Protein AF-A0A5N6XU27-F1 (afdb_monomer)

Nearest PDB structures (foldseek):
  8e5h-assembly1_A  TM=4.823E-01  e=8.609E-03  Stutzerimonas chloritidismutans AW-1
  1ur4-assembly2_B  TM=4.002E-01  e=6.389E-02  Bacillus licheniformis
  7qfx-assembly1_C  TM=4.463E-01  e=2.570E-01  Aspergillus niger
  8fve-assembly1_A  TM=3.202E-01  e=2.816E+00  Escherichia coli
  5jee-assembly1_A  TM=2.039E-01  e=7.670E+00  Pyrococcus furiosus DSM 3638

Solvent-accessible surface area (backbone atoms only — not comparable to full-atom values): 16070 Å² total; per-residue (Å²): 142,89,76,81,77,74,68,89,70,65,51,85,70,76,82,71,45,76,38,96,38,44,66,53,39,52,52,52,49,36,67,75,41,69,89,24,47,64,43,43,55,54,36,49,54,44,78,95,61,57,96,64,51,63,50,76,86,26,57,54,65,54,50,39,54,49,46,60,52,37,50,55,51,52,50,57,39,40,76,71,62,62,40,67,88,82,48,17,50,18,48,72,41,69,38,42,64,35,53,34,62,74,74,42,61,76,92,49,34,78,74,43,36,65,58,46,38,52,46,49,52,56,32,50,51,51,49,55,73,75,44,60,72,87,36,45,28,40,30,43,38,41,34,46,64,50,44,27,50,35,22,75,69,66,75,39,81,54,72,82,38,52,65,91,60,78,61,59,70,63,53,49,36,57,49,50,40,56,60,55,66,72,49,59,84,89,42,48,33,32,43,37,49,37,55,55,78,58,95,92,36,44,80,56,72,76,87,43,39,49,69,60,35,52,51,49,31,53,40,43,73,66,41,99,60,82,49,42,31,40,34,44,74,48,62,89,87,61,49,56,55,76,38,41,51,38,53,67,70,57,57,59,66,95,74,37,44,81,44,70,42,49,82,50,89,96,32,71,66,57,25,52,45,26,50,54,34,45,64,74,43,100

Structure (mmCIF, N/CA/C/O backbone):
data_AF-A0A5N6XU27-F1
#
_entry.id   AF-A0A5N6XU27-F1
#
loop_
_atom_site.group_PDB
_atom_site.id
_atom_site.type_symbol
_atom_site.label_atom_id
_atom_site.label_alt_id
_atom_site.label_comp_id
_atom_site.label_asym_id
_atom_site.label_entity_id
_atom_site.label_seq_id
_atom_site.pdbx_PDB_ins_code
_atom_site.Cartn_x
_atom_site.Cartn_y
_atom_site.Cartn_z
_atom_site.occupancy
_atom_site.B_iso_or_equiv
_atom_site.auth_seq_id
_atom_site.auth_comp_id
_atom_site.auth_asym_id
_atom_site.auth_atom_id
_atom_site.pdbx_PDB_model_num
ATOM 1 N N . MET A 1 1 ? -15.561 -33.990 -1.272 1.00 37.75 1 MET A N 1
ATOM 2 C CA . MET A 1 1 ? -16.270 -32.753 -0.886 1.00 37.75 1 MET A CA 1
ATOM 3 C C . MET A 1 1 ? -15.254 -31.871 -0.206 1.00 37.75 1 MET A C 1
ATOM 5 O O . MET A 1 1 ? -14.806 -32.289 0.843 1.00 37.75 1 MET A O 1
ATOM 9 N N . LEU A 1 2 ? -14.840 -30.763 -0.814 1.00 41.19 2 LEU A N 1
ATOM 10 C CA . LEU A 1 2 ? -14.144 -29.648 -0.162 1.00 41.19 2 LEU A CA 1
ATOM 11 C C . LEU A 1 2 ? -14.021 -28.546 -1.222 1.00 41.19 2 LEU A C 1
ATOM 13 O O . LEU A 1 2 ? -13.165 -28.605 -2.091 1.00 41.19 2 LEU A O 1
ATOM 17 N N . SER A 1 3 ? -14.952 -27.603 -1.201 1.00 35.34 3 SER A N 1
ATOM 18 C CA . SER A 1 3 ? -14.698 -26.220 -1.595 1.00 35.34 3 SER A CA 1
ATOM 19 C C . SER A 1 3 ? -15.842 -25.422 -0.996 1.00 35.34 3 SER A C 1
ATOM 21 O O . SER A 1 3 ? -16.931 -25.299 -1.552 1.00 35.34 3 SER A O 1
ATOM 23 N N . SER A 1 4 ? -15.634 -24.997 0.245 1.00 43.75 4 SER A N 1
ATOM 24 C CA . SER A 1 4 ? -16.308 -23.802 0.718 1.00 43.75 4 SER A CA 1
ATOM 25 C C . SER A 1 4 ? -15.694 -22.677 -0.109 1.00 43.75 4 SER A C 1
ATOM 27 O O . SER A 1 4 ? -14.606 -22.221 0.231 1.00 43.75 4 SER A O 1
ATOM 29 N N . THR A 1 5 ? -16.350 -22.267 -1.195 1.00 50.09 5 THR A N 1
ATOM 30 C CA . THR A 1 5 ? -16.058 -20.992 -1.858 1.00 50.09 5 THR A CA 1
ATOM 31 C C . THR A 1 5 ? -16.353 -19.908 -0.827 1.00 50.09 5 THR A C 1
ATOM 33 O O . THR A 1 5 ? -17.511 -19.516 -0.634 1.00 50.09 5 THR A O 1
ATOM 36 N N . ALA A 1 6 ? -15.348 -19.546 -0.031 1.00 55.94 6 ALA A N 1
ATOM 37 C CA . ALA A 1 6 ? -15.501 -18.556 1.014 1.00 55.94 6 ALA A CA 1
ATOM 38 C C . ALA A 1 6 ? -15.841 -17.241 0.319 1.00 55.94 6 ALA A C 1
ATOM 40 O O . ALA A 1 6 ? -15.005 -16.665 -0.366 1.00 55.94 6 ALA A O 1
ATOM 41 N N . GLN A 1 7 ? -17.091 -16.789 0.445 1.00 63.56 7 GLN A N 1
ATOM 42 C CA . GLN A 1 7 ? -17.474 -15.525 -0.168 1.00 63.56 7 GLN A CA 1
ATOM 43 C C . GLN A 1 7 ? -16.558 -14.413 0.352 1.00 63.56 7 GLN A C 1
ATOM 45 O O . GLN A 1 7 ? -16.338 -14.365 1.568 1.00 63.56 7 GLN A O 1
ATOM 50 N N . PRO A 1 8 ? -16.087 -13.494 -0.516 1.00 68.44 8 PRO A N 1
ATOM 51 C CA . PRO A 1 8 ? -15.287 -12.354 -0.097 1.00 68.44 8 PRO A CA 1
ATOM 52 C C . PRO A 1 8 ? -15.918 -11.664 1.117 1.00 68.44 8 PRO A C 1
ATOM 54 O O . PRO A 1 8 ? -17.025 -11.111 1.063 1.00 68.44 8 PRO A O 1
ATOM 57 N N . SER A 1 9 ? -15.239 -11.767 2.257 1.00 74.06 9 SER A N 1
ATOM 58 C CA . SER A 1 9 ? -15.791 -11.359 3.548 1.00 74.06 9 SER A CA 1
ATOM 59 C C . SER A 1 9 ? -15.397 -9.935 3.923 1.00 74.06 9 SER A C 1
ATOM 61 O O . SER A 1 9 ? -16.156 -9.271 4.630 1.00 74.06 9 SER A O 1
ATOM 63 N N . GLY A 1 10 ? -14.256 -9.451 3.424 1.00 85.31 10 GLY A N 1
ATOM 64 C CA . GLY A 1 10 ? -13.685 -8.149 3.759 1.00 85.31 10 GLY A CA 1
ATOM 65 C C . GLY A 1 10 ? -13.271 -7.331 2.539 1.00 85.31 10 GLY A C 1
ATOM 66 O O . GLY A 1 10 ? -13.083 -7.862 1.448 1.00 85.31 10 GLY A O 1
ATOM 67 N N . VAL A 1 11 ? -13.139 -6.024 2.742 1.00 90.44 11 VAL A N 1
ATOM 68 C CA . VAL A 1 11 ? -12.588 -5.069 1.778 1.00 90.44 11 VAL A CA 1
ATOM 69 C C . VAL A 1 11 ? -11.388 -4.394 2.429 1.00 90.44 11 VAL A C 1
ATOM 71 O O . VAL A 1 11 ? -11.497 -3.885 3.545 1.00 90.44 11 VAL A O 1
ATOM 74 N N . LEU A 1 12 ? -10.263 -4.374 1.720 1.00 92.38 12 LEU A N 1
ATOM 75 C CA . LEU A 1 12 ? -9.140 -3.505 2.040 1.00 92.38 12 LEU A CA 1
ATOM 76 C C . LEU A 1 12 ? -9.266 -2.245 1.192 1.00 92.38 12 LEU A C 1
ATOM 78 O O . LEU A 1 12 ? -9.420 -2.318 -0.027 1.00 92.38 12 LEU A O 1
ATOM 82 N N . LEU A 1 13 ? -9.200 -1.095 1.849 1.00 90.38 13 LEU A N 1
ATOM 83 C CA . LEU A 1 13 ? -9.051 0.180 1.170 1.00 90.38 13 LEU A CA 1
ATOM 84 C C . LEU A 1 13 ? -7.576 0.548 1.180 1.00 90.38 13 LEU A C 1
ATOM 86 O O . LEU A 1 13 ? -6.907 0.463 2.209 1.00 90.38 13 LEU A O 1
ATOM 90 N N . VAL A 1 14 ? -7.087 0.939 0.015 1.00 82.88 14 VAL A N 1
ATOM 91 C CA . VAL A 1 14 ? -5.708 1.355 -0.203 1.00 82.88 14 VAL A CA 1
ATOM 92 C C . VAL A 1 14 ? -5.742 2.767 -0.770 1.00 82.88 14 VAL A C 1
ATOM 94 O O . VAL A 1 14 ? -6.608 3.068 -1.595 1.00 82.88 14 VAL A O 1
ATOM 97 N N . VAL A 1 15 ? -4.787 3.601 -0.356 1.00 74.06 15 VAL A N 1
ATOM 98 C CA . VAL A 1 15 ? -4.571 4.949 -0.907 1.00 74.06 15 VAL A CA 1
ATOM 99 C C . VAL A 1 15 ? -5.682 5.961 -0.540 1.00 74.06 15 VAL A C 1
ATOM 101 O O . VAL A 1 15 ? -6.690 5.642 0.095 1.00 74.06 15 VAL A O 1
ATOM 104 N N . SER A 1 16 ? -5.453 7.221 -0.902 1.00 77.19 16 SER A N 1
ATOM 105 C CA . SER A 1 16 ? -6.305 8.389 -0.681 1.00 77.19 16 SER A CA 1
ATOM 106 C C . SER A 1 16 ? -7.663 8.290 -1.389 1.00 77.19 16 SER A C 1
ATOM 108 O O . SER A 1 16 ? -7.799 7.737 -2.487 1.00 77.19 16 SER A O 1
ATOM 110 N N . ILE A 1 17 ? -8.685 8.901 -0.785 1.00 82.62 17 ILE A N 1
ATOM 111 C CA . ILE A 1 17 ? -10.051 8.934 -1.320 1.00 82.62 17 ILE A CA 1
ATOM 112 C C . ILE A 1 17 ? -10.382 10.378 -1.723 1.00 82.62 17 ILE A C 1
ATOM 114 O O . ILE A 1 17 ? -10.282 11.274 -0.884 1.00 82.62 17 ILE A O 1
ATOM 118 N N . PRO A 1 18 ? -10.799 10.636 -2.981 1.00 82.19 18 PRO A N 1
ATOM 119 C CA . PRO A 1 18 ? -10.928 11.991 -3.519 1.00 82.19 18 PRO A CA 1
ATOM 120 C C . PRO A 1 18 ? -12.230 12.678 -3.079 1.00 82.19 18 PRO A C 1
ATOM 122 O O . PRO A 1 18 ? -13.068 13.049 -3.900 1.00 82.19 18 PRO A O 1
ATOM 125 N N . LEU A 1 19 ? -12.418 12.812 -1.769 1.00 87.06 19 LEU A N 1
ATOM 126 C CA . LEU A 1 19 ? -13.480 13.594 -1.138 1.00 87.06 19 LEU A CA 1
ATOM 127 C C . LEU A 1 19 ? -12.883 14.846 -0.491 1.00 87.06 19 LEU A C 1
ATOM 129 O O . LEU A 1 19 ? -11.666 14.949 -0.343 1.00 87.06 19 LEU A O 1
ATOM 133 N N . ALA A 1 20 ? -13.726 15.821 -0.151 1.00 86.56 20 ALA A N 1
ATOM 134 C CA . ALA A 1 20 ? -13.251 17.150 0.224 1.00 86.56 20 ALA A CA 1
ATOM 135 C C . ALA A 1 20 ? -12.654 17.193 1.636 1.00 86.56 20 ALA A C 1
ATOM 137 O O . ALA A 1 20 ? -11.804 18.035 1.920 1.00 86.56 20 ALA A O 1
ATOM 138 N N . THR A 1 21 ? -13.108 16.310 2.529 1.00 89.81 21 THR A N 1
ATOM 139 C CA . THR A 1 21 ? -12.667 16.282 3.928 1.00 89.81 21 THR A CA 1
ATOM 140 C C . THR A 1 21 ? -12.502 14.857 4.450 1.00 89.81 21 THR A C 1
ATOM 142 O O . THR A 1 21 ? -13.174 13.926 4.005 1.00 89.81 21 THR A O 1
ATOM 145 N N . THR A 1 22 ? -11.648 14.693 5.459 1.00 90.38 22 THR A N 1
ATOM 146 C CA . THR A 1 22 ? -11.477 13.431 6.194 1.00 90.38 22 THR A CA 1
ATOM 147 C C . THR A 1 22 ? -12.800 12.915 6.777 1.00 90.38 22 THR A C 1
ATOM 149 O O . THR A 1 22 ? -13.062 11.715 6.754 1.00 90.38 22 THR A O 1
ATOM 152 N N . GLU A 1 23 ? -13.670 13.808 7.268 1.00 93.56 23 GLU A N 1
ATOM 153 C CA . GLU A 1 23 ? -14.988 13.428 7.801 1.00 93.56 23 GLU A CA 1
ATOM 154 C C . GLU A 1 23 ? -15.893 12.837 6.711 1.00 93.56 23 GLU A C 1
ATOM 156 O O . GLU A 1 23 ? -16.563 11.826 6.949 1.00 93.56 23 GLU A O 1
ATOM 161 N N . GLU A 1 24 ? -15.879 13.414 5.506 1.00 92.88 24 GLU A N 1
ATOM 162 C CA . GLU A 1 24 ? -16.596 12.867 4.351 1.00 92.88 24 GLU A CA 1
ATOM 163 C C . GLU A 1 24 ? -16.041 11.507 3.931 1.00 92.88 24 GLU A C 1
ATOM 165 O O . GLU A 1 24 ? -16.833 10.592 3.696 1.00 92.88 24 GLU A O 1
ATOM 170 N N . VAL A 1 25 ? -14.711 11.351 3.879 1.00 91.88 25 VAL A N 1
ATOM 171 C CA . VAL A 1 25 ? -14.055 10.068 3.568 1.00 91.88 25 VAL A CA 1
ATOM 172 C C . VAL A 1 25 ? -14.563 8.977 4.496 1.00 91.88 25 VAL A C 1
ATOM 174 O O . VAL A 1 25 ? -15.145 7.986 4.051 1.00 91.88 25 VAL A O 1
ATOM 177 N N . PHE A 1 26 ? -14.414 9.194 5.795 1.00 94.12 26 PHE A N 1
ATOM 178 C CA . PHE A 1 26 ? -14.816 8.249 6.822 1.00 94.12 26 PHE A CA 1
ATOM 179 C C . PHE A 1 26 ? -16.308 7.936 6.809 1.00 94.12 26 PHE A C 1
ATOM 181 O O . PHE A 1 26 ? -16.697 6.766 6.849 1.00 94.12 26 PHE A O 1
ATOM 188 N N . SER A 1 27 ? -17.155 8.957 6.708 1.00 93.56 27 SER A N 1
ATOM 189 C CA . SER A 1 27 ? -18.606 8.770 6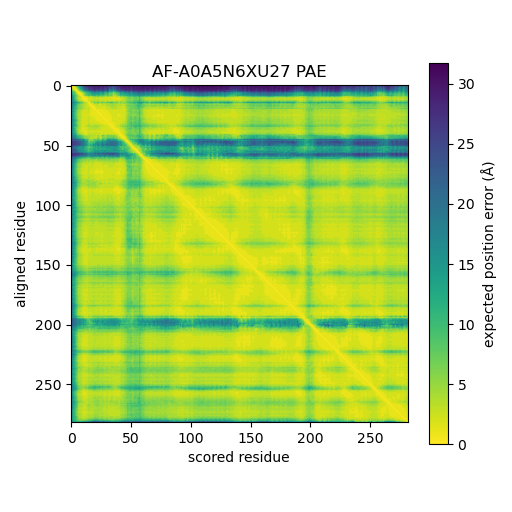.709 1.00 93.56 27 SER A CA 1
ATOM 190 C C . SER A 1 27 ? -19.076 8.009 5.470 1.00 93.56 27 SER A C 1
ATOM 192 O O . SER A 1 27 ? -19.887 7.084 5.578 1.00 93.56 27 SER A O 1
ATOM 194 N N . LYS A 1 28 ? -18.551 8.355 4.287 1.00 93.38 28 LYS A N 1
ATOM 195 C CA . LYS A 1 28 ? -18.936 7.728 3.017 1.00 93.38 28 LYS A CA 1
ATOM 196 C C . LYS A 1 28 ? -18.500 6.269 2.962 1.00 93.38 28 LYS A C 1
ATOM 198 O O . LYS A 1 28 ? -19.310 5.414 2.607 1.00 93.38 28 LYS A O 1
ATOM 203 N N . VAL A 1 29 ? -17.256 5.991 3.341 1.00 91.94 29 VAL A N 1
ATOM 204 C CA . VAL A 1 29 ? -16.679 4.643 3.358 1.00 91.94 29 VAL A CA 1
ATOM 205 C C . VAL A 1 29 ? -17.445 3.726 4.307 1.00 91.94 29 VAL A C 1
ATOM 207 O O . VAL A 1 29 ? -17.917 2.670 3.886 1.00 91.94 29 VAL A O 1
ATOM 210 N N . CYS A 1 30 ? -17.632 4.139 5.562 1.00 92.12 30 CYS A N 1
ATOM 211 C CA . CYS A 1 30 ? -18.307 3.313 6.563 1.00 92.12 30 CYS A CA 1
ATOM 212 C C . CYS A 1 30 ? -19.782 3.063 6.217 1.00 92.12 30 CYS A C 1
ATOM 214 O O . CYS A 1 30 ? -20.294 1.976 6.479 1.00 92.12 30 CYS A O 1
ATOM 216 N N . SER A 1 31 ? -20.441 4.028 5.567 1.00 92.75 31 SER A N 1
ATOM 217 C CA . SER A 1 31 ? -21.816 3.864 5.078 1.00 92.75 31 SER A CA 1
ATOM 218 C C . SER A 1 31 ? -21.909 2.919 3.876 1.00 92.75 31 SER A C 1
ATOM 220 O O . SER A 1 31 ? -22.865 2.157 3.769 1.00 92.75 31 SER A O 1
ATOM 222 N N . ALA A 1 32 ? -20.935 2.964 2.961 1.00 92.00 32 ALA A N 1
ATOM 223 C CA . ALA A 1 32 ? -20.925 2.132 1.757 1.00 92.00 32 ALA A CA 1
ATOM 224 C C . ALA A 1 32 ? -20.497 0.680 2.033 1.00 92.00 32 ALA A C 1
ATOM 226 O O . ALA A 1 32 ? -20.933 -0.231 1.331 1.00 92.00 32 ALA A O 1
ATOM 227 N N . LEU A 1 33 ? -19.656 0.459 3.048 1.00 90.88 33 LEU A N 1
ATOM 228 C CA . LEU A 1 33 ? -19.039 -0.834 3.365 1.00 90.88 33 LEU A CA 1
ATOM 229 C C . LEU A 1 33 ? -19.312 -1.273 4.819 1.00 90.88 33 LEU A C 1
ATOM 231 O O . LEU A 1 33 ? -18.374 -1.576 5.569 1.00 90.88 33 LEU A O 1
ATOM 235 N N . PRO A 1 34 ? -20.585 -1.342 5.255 1.00 88.50 34 PRO A N 1
ATOM 236 C CA . PRO A 1 34 ? -20.911 -1.624 6.646 1.00 88.50 34 PRO A CA 1
ATOM 237 C C . PRO A 1 34 ? -20.414 -3.018 7.046 1.00 88.50 34 PRO A C 1
ATOM 239 O O . PRO A 1 34 ? -20.789 -4.022 6.440 1.00 88.50 34 PRO A O 1
ATOM 242 N N . ARG A 1 35 ? -19.587 -3.080 8.099 1.00 86.19 35 ARG A N 1
ATOM 243 C CA . ARG A 1 35 ? -19.000 -4.321 8.652 1.00 86.19 35 ARG A CA 1
ATOM 244 C C . ARG A 1 35 ? -18.133 -5.123 7.665 1.00 86.19 35 ARG A C 1
ATOM 246 O O . ARG A 1 35 ? -17.912 -6.309 7.885 1.00 86.19 35 ARG A O 1
ATOM 253 N N . ARG A 1 36 ? -17.642 -4.496 6.591 1.00 90.25 36 ARG A N 1
ATOM 254 C CA . ARG A 1 36 ? -16.725 -5.123 5.617 1.00 90.25 36 ARG A CA 1
ATOM 255 C C . ARG A 1 36 ? -15.260 -4.729 5.820 1.00 90.25 36 ARG A C 1
ATOM 257 O O . ARG A 1 36 ? -14.390 -5.328 5.205 1.00 90.25 36 ARG A O 1
ATOM 264 N N . LEU A 1 37 ? -14.988 -3.730 6.657 1.00 92.06 37 LEU A N 1
ATOM 265 C CA . LEU A 1 37 ? -13.652 -3.178 6.871 1.00 92.06 37 LEU A CA 1
ATOM 266 C C . LEU A 1 37 ? -13.061 -3.687 8.186 1.00 92.06 37 LEU A C 1
ATOM 268 O O . LEU A 1 37 ? -13.717 -3.608 9.227 1.00 92.06 37 LEU A O 1
ATOM 272 N N . ARG A 1 38 ? -11.814 -4.166 8.142 1.00 93.06 38 ARG A N 1
ATOM 273 C CA . ARG A 1 38 ? -11.003 -4.430 9.346 1.00 93.06 38 ARG A CA 1
ATOM 274 C C . ARG A 1 38 ? -10.272 -3.176 9.812 1.00 93.06 38 ARG A C 1
ATOM 276 O O . ARG A 1 38 ? -10.127 -2.941 11.011 1.00 93.06 38 ARG A O 1
ATOM 283 N N . SER A 1 39 ? -9.867 -2.353 8.857 1.00 94.56 39 SER A N 1
ATOM 284 C CA . SER A 1 39 ? -9.249 -1.059 9.078 1.00 94.56 39 SER A CA 1
ATOM 285 C C . SER A 1 39 ? -9.698 -0.056 8.018 1.00 94.56 39 SER A C 1
ATOM 287 O O . SER A 1 39 ? -10.210 -0.439 6.963 1.00 94.56 39 SER A O 1
ATOM 289 N N . ILE A 1 40 ? -9.543 1.230 8.316 1.00 93.50 40 ILE A N 1
ATOM 290 C CA . ILE A 1 40 ? -9.808 2.334 7.394 1.00 93.50 40 ILE A CA 1
ATOM 291 C C . ILE A 1 40 ? -8.536 3.174 7.246 1.00 93.50 40 ILE A C 1
ATOM 293 O O . ILE A 1 40 ? -7.973 3.541 8.280 1.00 93.50 40 ILE A O 1
ATOM 297 N N . PRO A 1 41 ? -8.059 3.458 6.015 1.00 91.00 41 PRO A N 1
ATOM 298 C CA . PRO A 1 41 ? -6.930 4.360 5.788 1.00 91.00 41 PRO A CA 1
ATOM 299 C C . PRO A 1 41 ? -7.134 5.682 6.516 1.00 91.00 41 PRO A C 1
ATOM 301 O O . PRO A 1 41 ? -8.275 6.078 6.733 1.00 91.00 41 PRO A O 1
ATOM 304 N N . ASP A 1 42 ? -6.051 6.369 6.849 1.00 83.69 42 ASP A N 1
ATOM 305 C CA . ASP A 1 42 ? -5.978 7.610 7.633 1.00 83.69 42 ASP A CA 1
ATOM 306 C C . ASP A 1 42 ? -6.763 8.819 7.084 1.00 83.69 42 ASP A C 1
ATOM 308 O O . ASP A 1 42 ? -6.614 9.934 7.577 1.00 83.69 42 ASP A O 1
ATOM 312 N N . GLY A 1 43 ? -7.648 8.623 6.111 1.00 77.12 43 GLY A N 1
ATOM 313 C CA . GLY A 1 43 ? -8.577 9.630 5.628 1.00 77.12 43 GLY A CA 1
ATOM 314 C C . GLY A 1 43 ? -7.894 10.732 4.834 1.00 77.12 43 GLY A C 1
ATOM 315 O O . GLY A 1 43 ? -8.437 11.839 4.769 1.00 77.12 43 GLY A O 1
ATOM 316 N N . GLU A 1 44 ? -6.726 10.436 4.256 1.00 76.25 44 GLU A N 1
ATOM 317 C CA . GLU A 1 44 ? -6.084 11.273 3.251 1.00 76.25 44 GLU A CA 1
ATOM 318 C C . GLU A 1 44 ? -7.088 11.644 2.147 1.00 76.25 44 GLU A C 1
ATOM 320 O O . GLU A 1 44 ? -7.748 10.795 1.533 1.00 76.25 44 GLU A O 1
ATOM 325 N N . THR A 1 45 ? -7.209 12.953 1.932 1.00 74.25 45 THR A N 1
ATOM 326 C CA . THR A 1 45 ? -8.087 13.578 0.936 1.00 74.25 45 THR A CA 1
ATOM 327 C C . THR A 1 45 ? -7.257 14.098 -0.229 1.00 74.25 45 THR A C 1
ATOM 329 O O . THR A 1 45 ? -6.061 14.326 -0.077 1.00 74.25 45 THR A O 1
ATOM 332 N N . GLY A 1 46 ? -7.885 14.360 -1.375 1.00 60.69 46 GLY A N 1
ATOM 333 C CA . GLY A 1 46 ? -7.239 15.124 -2.444 1.00 60.69 46 GLY A CA 1
ATOM 334 C C . GLY A 1 46 ? -7.604 14.690 -3.858 1.00 60.69 46 GLY A C 1
ATOM 335 O O . GLY A 1 46 ? -8.162 13.620 -4.097 1.00 60.69 46 GLY A O 1
ATOM 336 N N . ILE A 1 47 ? -7.273 15.550 -4.824 1.00 51.00 47 ILE A N 1
ATOM 337 C CA . ILE A 1 47 ? -7.308 15.206 -6.250 1.00 51.00 47 ILE A CA 1
ATOM 338 C C . ILE A 1 47 ? -6.216 14.156 -6.477 1.00 51.00 47 ILE A C 1
ATOM 340 O O . ILE A 1 47 ? -5.084 14.384 -6.064 1.00 51.00 47 ILE A O 1
ATOM 344 N N . ARG A 1 48 ? -6.539 13.022 -7.120 1.00 50.22 48 ARG A N 1
ATOM 345 C CA . ARG A 1 48 ? -5.573 11.946 -7.413 1.00 50.22 48 ARG A CA 1
ATOM 346 C C . ARG A 1 48 ? -4.371 12.498 -8.190 1.00 50.22 48 ARG A C 1
ATOM 348 O O . ARG A 1 48 ? -4.424 12.602 -9.412 1.00 50.22 48 ARG A O 1
ATOM 355 N N . ASN A 1 49 ? -3.301 12.858 -7.493 1.00 43.59 49 ASN A N 1
ATOM 356 C CA . ASN A 1 49 ? -2.055 13.290 -8.103 1.00 43.59 49 ASN A CA 1
ATOM 357 C C . ASN A 1 49 ? -0.888 12.771 -7.266 1.00 43.59 49 ASN A C 1
ATOM 359 O O . ASN A 1 49 ? -0.421 13.457 -6.366 1.00 43.59 49 ASN A O 1
ATOM 363 N N . ASN A 1 50 ? -0.460 11.546 -7.586 1.00 52.28 50 ASN A N 1
ATOM 364 C CA . ASN A 1 50 ? 0.659 10.819 -6.984 1.00 52.28 50 ASN A CA 1
ATOM 365 C C . ASN A 1 50 ? 0.571 10.676 -5.454 1.00 52.28 50 ASN A C 1
ATOM 367 O O . ASN A 1 50 ? 0.810 11.626 -4.722 1.00 52.28 50 ASN A O 1
ATOM 371 N N . TYR A 1 51 ? 0.354 9.454 -4.958 1.00 53.25 51 TYR A N 1
ATOM 372 C CA . TYR A 1 51 ? 0.312 9.155 -3.516 1.00 53.25 51 TYR A CA 1
ATOM 373 C C . TYR A 1 51 ? 1.558 9.627 -2.738 1.00 53.25 51 TYR A C 1
ATOM 375 O O . TYR A 1 51 ? 1.480 9.889 -1.557 1.00 53.25 51 TYR A O 1
ATOM 383 N N . ILE A 1 52 ? 2.715 9.794 -3.381 1.00 60.44 52 ILE A N 1
ATOM 384 C CA . ILE A 1 52 ? 3.924 10.334 -2.725 1.00 60.44 52 ILE A CA 1
ATOM 385 C C . ILE A 1 52 ? 4.050 11.852 -2.950 1.00 60.44 52 ILE A C 1
ATOM 387 O O . ILE A 1 52 ? 4.813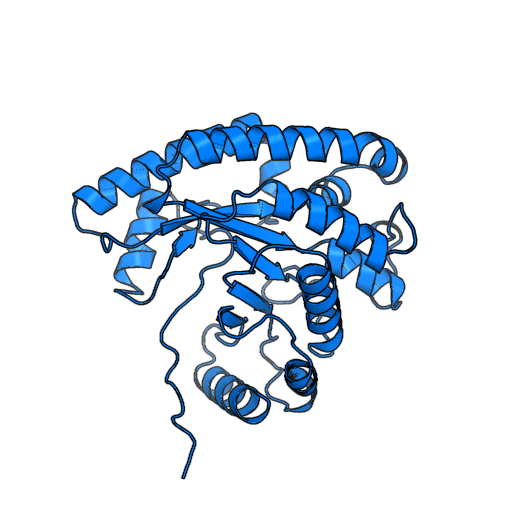 12.536 -2.275 1.00 60.44 52 ILE A O 1
ATOM 391 N N . GLY A 1 53 ? 3.311 12.411 -3.909 1.00 59.31 53 GLY A N 1
ATOM 392 C CA . GLY A 1 53 ? 3.352 13.822 -4.284 1.00 59.31 53 GLY A CA 1
ATOM 393 C C . GLY A 1 53 ? 2.979 14.757 -3.139 1.00 59.31 53 GLY A C 1
ATOM 394 O O . GLY A 1 53 ? 3.610 15.797 -2.998 1.00 59.31 53 GLY A O 1
ATOM 395 N N . TRP A 1 54 ? 2.042 14.371 -2.269 1.00 56.56 54 TRP A N 1
ATOM 396 C CA . TRP A 1 54 ? 1.676 15.191 -1.109 1.00 56.56 54 TRP A CA 1
ATOM 397 C C . TRP A 1 54 ? 2.829 15.346 -0.099 1.00 56.56 54 TRP A C 1
ATOM 399 O O . TRP A 1 54 ? 2.891 16.350 0.609 1.00 56.56 54 TRP A O 1
ATOM 409 N N . GLN A 1 55 ? 3.800 14.421 -0.080 1.00 59.44 55 GLN A N 1
ATOM 410 C CA . GLN A 1 55 ? 5.007 14.551 0.745 1.00 59.44 55 GLN A CA 1
ATOM 411 C C . GLN A 1 55 ? 5.954 15.664 0.265 1.00 59.44 55 GLN A C 1
ATOM 413 O O . GLN A 1 55 ? 6.874 16.024 0.996 1.00 59.44 55 GLN A O 1
ATOM 418 N N . LEU A 1 56 ? 5.765 16.223 -0.939 1.00 59.16 56 LEU A N 1
ATOM 419 C CA . LEU A 1 56 ? 6.566 17.360 -1.417 1.00 59.16 56 LEU A CA 1
ATOM 420 C C . LEU A 1 56 ? 6.366 18.599 -0.544 1.00 59.16 56 LEU A C 1
ATOM 422 O O . LEU A 1 56 ? 7.334 19.282 -0.216 1.00 59.16 56 LEU A O 1
ATOM 426 N N . ASP A 1 57 ? 5.120 18.848 -0.143 1.00 54.44 57 ASP A N 1
ATOM 427 C CA . ASP A 1 57 ? 4.748 19.998 0.683 1.00 54.44 57 ASP A CA 1
ATOM 428 C C . ASP A 1 57 ? 4.786 19.667 2.184 1.00 54.44 57 ASP A C 1
ATOM 430 O O . ASP A 1 57 ? 4.691 20.556 3.031 1.00 54.44 57 ASP A O 1
ATOM 434 N N . CYS A 1 58 ? 4.916 18.383 2.527 1.00 50.88 58 CYS A N 1
ATOM 435 C CA . CYS A 1 58 ? 4.854 17.865 3.886 1.00 50.88 58 CYS A CA 1
ATOM 436 C C . CYS A 1 58 ? 6.131 17.090 4.212 1.00 50.88 58 CYS A C 1
ATOM 438 O O . CYS A 1 58 ? 6.268 15.911 3.885 1.00 50.88 58 CYS A O 1
ATOM 440 N N . PHE A 1 59 ? 7.052 17.723 4.940 1.00 55.50 59 PHE A N 1
ATOM 441 C CA . PHE A 1 59 ? 8.095 16.973 5.632 1.00 55.50 59 PHE A CA 1
ATOM 442 C C . PHE A 1 59 ? 7.423 15.968 6.606 1.00 55.50 59 PHE A C 1
ATOM 444 O O . PHE A 1 59 ? 6.232 16.076 6.925 1.00 55.50 59 PHE A O 1
ATOM 451 N N . PRO A 1 60 ? 8.139 14.956 7.128 1.00 62.66 60 PRO A N 1
ATOM 452 C CA . PRO A 1 60 ? 7.502 13.910 7.942 1.00 62.66 60 PRO A CA 1
ATOM 453 C C . PRO A 1 60 ? 6.788 14.419 9.213 1.00 62.66 60 PRO A C 1
ATOM 455 O O . PRO A 1 60 ? 5.933 13.733 9.772 1.00 62.66 60 PRO A O 1
ATOM 458 N N . LYS A 1 61 ? 7.077 15.655 9.645 1.00 69.44 61 LYS A N 1
ATOM 459 C CA . LYS A 1 61 ? 6.348 16.323 10.726 1.00 69.44 61 LYS A CA 1
ATOM 460 C C . LYS A 1 61 ? 4.907 16.648 10.324 1.00 69.44 61 LYS A C 1
ATOM 462 O O . LYS A 1 61 ? 3.990 16.294 11.057 1.00 69.44 61 LYS A O 1
ATOM 467 N N . GLU A 1 62 ? 4.705 17.289 9.179 1.00 70.31 62 GLU A N 1
ATOM 468 C CA . GLU A 1 62 ? 3.385 17.679 8.675 1.00 70.31 62 GLU A CA 1
ATOM 469 C C . GLU A 1 62 ? 2.532 16.438 8.370 1.00 70.31 62 GLU A C 1
ATOM 471 O O . GLU A 1 62 ? 1.351 16.402 8.708 1.00 70.31 62 GLU A O 1
ATOM 476 N N . THR A 1 63 ? 3.166 15.376 7.852 1.00 76.56 63 THR A N 1
ATOM 477 C CA . THR A 1 63 ? 2.569 14.033 7.707 1.00 76.56 63 THR A CA 1
ATOM 478 C C . THR A 1 63 ? 1.988 13.530 9.028 1.00 76.56 63 THR A C 1
ATOM 480 O O . THR A 1 63 ? 0.816 13.167 9.123 1.00 76.56 63 THR A O 1
ATOM 483 N N . ARG A 1 64 ? 2.812 13.513 10.078 1.00 83.56 64 ARG A N 1
ATOM 484 C CA . ARG A 1 64 ? 2.398 13.050 11.401 1.00 83.56 64 ARG A CA 1
ATOM 485 C C . ARG A 1 64 ? 1.268 13.905 11.968 1.00 83.56 64 ARG A C 1
ATOM 487 O O . ARG A 1 64 ? 0.321 13.359 12.532 1.00 83.56 64 ARG A O 1
ATOM 494 N N . ASP A 1 65 ? 1.377 15.224 11.852 1.00 85.56 65 ASP A N 1
ATOM 495 C CA . ASP A 1 65 ? 0.386 16.152 12.394 1.00 85.56 65 ASP A CA 1
ATOM 496 C C . ASP A 1 65 ? -0.973 15.967 11.687 1.00 85.56 65 ASP A C 1
ATOM 498 O O . ASP A 1 65 ? -2.012 15.959 12.356 1.00 85.56 65 ASP A O 1
ATOM 502 N N . PHE A 1 66 ? -0.970 15.709 10.371 1.00 86.75 66 PHE A N 1
ATOM 503 C CA . PHE A 1 66 ? -2.162 15.306 9.618 1.00 86.75 66 PHE A CA 1
ATOM 504 C C . PHE A 1 66 ? -2.753 13.992 10.144 1.00 86.75 66 PHE A C 1
ATOM 506 O O . PHE A 1 66 ? -3.925 13.967 10.519 1.00 86.75 66 PHE A O 1
ATOM 513 N N . ILE A 1 67 ? -1.952 12.926 10.235 1.00 89.69 67 ILE A N 1
ATOM 514 C CA . ILE A 1 67 ? -2.405 11.588 10.661 1.00 89.69 67 ILE A CA 1
ATOM 515 C C . ILE A 1 67 ? -3.037 11.642 12.060 1.00 89.69 67 ILE A C 1
ATOM 517 O O . ILE A 1 67 ? -4.145 11.146 12.273 1.00 89.69 67 ILE A O 1
ATOM 521 N N . LEU A 1 68 ? -2.382 12.307 13.016 1.00 92.31 68 LEU A N 1
ATOM 522 C CA . LEU A 1 68 ? -2.905 12.471 14.378 1.00 92.31 68 LEU A CA 1
ATOM 523 C C . LEU A 1 68 ? -4.139 13.386 14.427 1.00 92.31 68 LEU A C 1
ATOM 525 O O . LEU A 1 68 ? -5.029 13.191 15.259 1.00 92.31 68 LEU A O 1
ATOM 529 N N . GLY A 1 69 ? -4.220 14.387 13.547 1.00 92.25 69 GLY A N 1
ATOM 530 C CA . GLY A 1 69 ? -5.415 15.211 13.364 1.00 92.25 69 GLY A CA 1
ATOM 531 C C . GLY A 1 69 ? -6.597 14.402 12.825 1.00 92.25 69 GLY A C 1
ATOM 532 O O . GLY A 1 69 ? -7.702 14.488 13.365 1.00 92.25 69 GLY A O 1
ATOM 533 N N . SER A 1 70 ? -6.353 13.565 11.819 1.00 93.50 70 SER A N 1
ATOM 534 C CA . SER A 1 70 ? -7.341 12.666 11.228 1.00 93.50 70 SER A CA 1
ATOM 535 C C . SER A 1 70 ? -7.850 11.631 12.233 1.00 93.50 70 SER A C 1
ATOM 537 O O . SER A 1 70 ? -9.060 11.418 12.348 1.00 93.50 70 SER A O 1
ATOM 539 N N . TYR A 1 71 ? -6.966 11.085 13.070 1.00 96.44 71 TYR A N 1
ATOM 540 C CA . TYR A 1 71 ? -7.351 10.164 14.137 1.00 96.44 71 TYR A CA 1
ATOM 541 C C . TYR A 1 71 ? -8.362 10.782 15.129 1.00 96.44 71 TYR A C 1
ATOM 543 O O . TYR A 1 71 ? -9.303 10.122 15.573 1.00 96.44 71 TYR A O 1
ATOM 551 N N . LYS A 1 72 ? -8.274 12.090 15.415 1.00 96.44 72 LYS A N 1
ATOM 552 C CA . LYS A 1 72 ? -9.299 12.786 16.224 1.00 96.44 72 LYS A CA 1
ATOM 553 C C . LYS A 1 72 ? -10.664 12.818 15.530 1.00 96.44 72 LYS A C 1
ATOM 555 O O . LYS A 1 72 ? -11.692 12.770 16.203 1.00 96.44 72 LYS A O 1
ATOM 560 N N . THR A 1 73 ? -10.695 12.917 14.203 1.00 95.31 73 THR A N 1
ATOM 561 C CA . THR A 1 73 ? -11.933 12.845 13.408 1.00 95.31 73 THR A CA 1
ATOM 562 C C . THR A 1 73 ? -12.497 11.428 13.402 1.00 95.31 73 THR A C 1
ATOM 564 O O . THR A 1 73 ? -13.703 11.255 13.581 1.00 95.31 73 THR A O 1
ATOM 567 N N . PHE A 1 74 ? -11.631 10.420 13.286 1.00 95.75 74 PHE A N 1
ATOM 568 C CA . PHE A 1 74 ? -11.994 9.010 13.426 1.00 95.75 74 PHE A CA 1
ATOM 569 C C . PHE A 1 74 ? -12.699 8.743 14.767 1.00 95.75 74 PHE A C 1
ATOM 571 O O . PHE A 1 74 ? -13.818 8.231 14.775 1.00 95.75 74 PHE A O 1
ATOM 578 N N . LEU A 1 75 ? -12.119 9.196 15.887 1.00 96.25 75 LEU A N 1
ATOM 579 C CA . LEU A 1 75 ? -12.728 9.070 17.218 1.00 96.25 75 LEU A CA 1
ATOM 580 C C . LEU A 1 75 ? -14.112 9.721 17.299 1.00 96.25 75 LEU A C 1
ATOM 582 O O . LEU A 1 75 ? -15.075 9.071 17.697 1.00 96.25 75 LEU A O 1
ATOM 586 N N . LYS A 1 76 ? -14.243 10.971 16.837 1.00 95.31 76 LYS A N 1
ATOM 587 C CA . LYS A 1 76 ? -15.530 11.687 16.830 1.00 95.31 76 LYS A CA 1
ATOM 588 C C . LYS A 1 76 ? -16.624 10.925 16.081 1.00 95.31 76 LYS A C 1
ATOM 590 O O . LYS A 1 76 ? -17.777 10.949 16.500 1.00 95.31 76 LYS A O 1
ATOM 595 N N . LEU A 1 77 ? -16.296 10.295 14.953 1.00 94.38 77 LEU A N 1
ATOM 596 C CA . LEU A 1 77 ? -17.267 9.534 14.163 1.00 94.38 77 LEU A CA 1
ATOM 597 C C . LEU A 1 77 ? -17.583 8.169 14.777 1.00 94.38 77 LEU A C 1
ATOM 599 O O . LEU A 1 77 ? -18.729 7.721 14.692 1.00 94.38 77 LEU A O 1
ATOM 603 N N . ARG A 1 78 ? -16.609 7.529 15.429 1.00 94.31 78 ARG A N 1
ATOM 604 C CA . ARG A 1 78 ? -16.836 6.303 16.200 1.00 94.31 78 ARG A CA 1
ATOM 605 C C . ARG A 1 78 ? -17.747 6.552 17.401 1.00 94.31 78 ARG A C 1
ATOM 607 O O . ARG A 1 78 ? -18.694 5.792 17.595 1.00 94.31 78 ARG A O 1
ATOM 614 N N . ASP A 1 79 ? -17.543 7.646 18.129 1.00 94.56 79 ASP A N 1
ATOM 615 C CA . ASP A 1 79 ? -18.378 8.037 19.275 1.00 94.56 79 ASP A CA 1
ATOM 616 C C . ASP A 1 79 ? -19.822 8.365 18.856 1.00 94.56 79 ASP A C 1
ATOM 618 O O . ASP A 1 79 ? -20.769 8.092 19.591 1.00 94.56 79 ASP A O 1
ATOM 622 N N . LYS A 1 80 ? -20.013 8.893 17.638 1.00 93.75 80 LYS A N 1
ATOM 623 C CA . LYS A 1 80 ? -21.338 9.118 17.027 1.00 93.75 80 LYS A CA 1
ATOM 624 C C . LYS A 1 80 ? -22.022 7.832 16.534 1.00 93.75 80 LYS A C 1
ATOM 626 O O . LYS A 1 80 ? -23.174 7.893 16.111 1.00 93.75 80 LYS A O 1
ATOM 631 N N . GLY A 1 81 ? -21.336 6.687 16.543 1.00 92.12 81 GLY A N 1
ATOM 632 C CA . GLY A 1 81 ? -21.866 5.412 16.048 1.00 92.12 81 GLY A CA 1
ATOM 633 C C . GLY A 1 81 ? -21.852 5.253 14.523 1.00 92.12 81 GLY A C 1
ATOM 634 O O . GLY A 1 81 ? -22.432 4.300 14.008 1.00 92.12 81 GLY A O 1
ATOM 635 N N . THR A 1 82 ? -21.176 6.143 13.786 1.00 89.75 82 THR A N 1
ATOM 636 C CA . THR A 1 82 ? -21.033 6.053 12.318 1.00 89.75 82 THR A CA 1
ATOM 637 C C . THR A 1 82 ? -20.091 4.915 11.8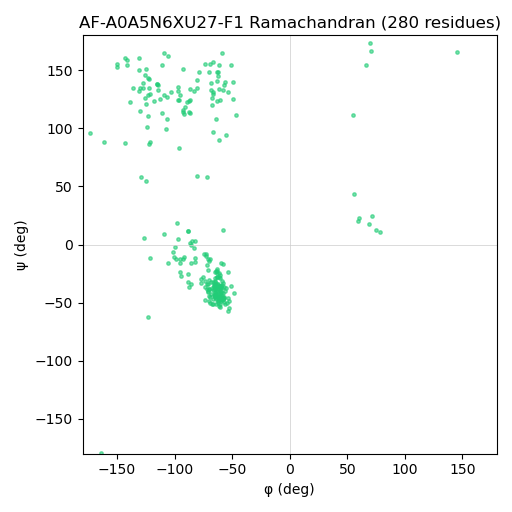99 1.00 89.75 82 THR A C 1
ATOM 639 O O . THR A 1 82 ? -20.095 4.487 10.746 1.00 89.75 82 THR A O 1
ATOM 642 N N . MET A 1 83 ? -19.272 4.415 12.828 1.00 90.75 83 MET A N 1
ATOM 643 C CA . MET A 1 83 ? -18.278 3.366 12.600 1.00 90.75 83 MET A CA 1
ATOM 644 C C . MET A 1 83 ? -18.475 2.197 13.561 1.00 90.75 83 MET A C 1
ATOM 646 O O . MET A 1 83 ? -18.911 2.371 14.699 1.00 90.75 83 MET A O 1
ATOM 650 N N . HIS A 1 84 ? -18.092 0.999 13.121 1.00 88.56 84 HIS A N 1
ATOM 651 C CA . HIS A 1 84 ? -18.036 -0.158 14.008 1.00 88.56 84 HIS A CA 1
ATOM 652 C C . HIS A 1 84 ? -16.910 0.009 15.040 1.00 88.56 84 HIS A C 1
ATOM 654 O O . HIS A 1 84 ? -15.809 0.423 14.690 1.00 88.56 84 HIS A O 1
ATOM 660 N N . GLN A 1 85 ? -17.159 -0.367 16.298 1.00 90.56 85 GLN A N 1
ATOM 661 C CA . GLN A 1 85 ? -16.224 -0.120 17.406 1.00 90.56 85 GLN A CA 1
ATOM 662 C C . GLN A 1 85 ? -14.867 -0.819 17.241 1.00 90.56 85 GLN A C 1
ATOM 664 O O . GLN A 1 85 ? -13.846 -0.257 17.612 1.00 90.56 85 GLN A O 1
ATOM 669 N N . ALA A 1 86 ? -14.849 -2.009 16.632 1.00 92.00 86 ALA A N 1
ATOM 670 C CA . ALA A 1 86 ? -13.615 -2.759 16.376 1.00 92.00 86 ALA A CA 1
ATOM 671 C C . ALA A 1 86 ? -12.852 -2.321 15.108 1.00 92.00 86 ALA A C 1
ATOM 673 O O . ALA A 1 86 ? -11.879 -2.97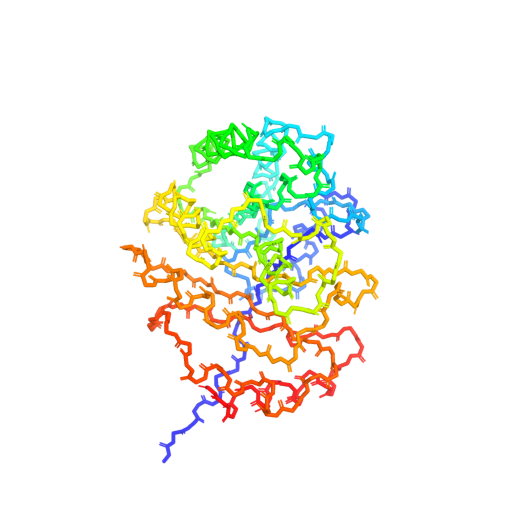4 14.738 1.00 92.00 86 ALA A O 1
ATOM 674 N N . LEU A 1 87 ? -13.320 -1.290 14.392 1.00 94.31 87 LEU A N 1
ATOM 675 C CA . LEU A 1 87 ? -12.619 -0.783 13.213 1.00 94.31 87 LEU A CA 1
ATOM 676 C C . LEU A 1 87 ? -11.289 -0.160 13.646 1.00 94.31 87 LEU A C 1
ATOM 678 O O . LEU A 1 87 ? -11.269 0.651 14.567 1.00 94.31 87 LEU A O 1
ATOM 682 N N . ARG A 1 88 ? -10.197 -0.519 12.971 1.00 96.12 88 ARG A N 1
ATOM 683 C CA . ARG A 1 88 ? -8.873 0.067 13.214 1.00 96.12 88 ARG A CA 1
ATOM 684 C C . ARG A 1 88 ? -8.597 1.256 12.299 1.00 96.12 88 ARG A C 1
ATOM 686 O O . ARG A 1 88 ? -9.061 1.300 11.162 1.00 96.12 88 ARG A O 1
ATOM 693 N N . PHE A 1 89 ? -7.787 2.183 12.777 1.00 96.88 89 PHE A N 1
ATOM 694 C CA . PHE A 1 89 ? -7.216 3.283 12.020 1.00 96.88 89 PHE A CA 1
ATOM 695 C C . PHE A 1 89 ? -5.915 2.827 11.340 1.00 96.88 89 PHE A C 1
ATOM 697 O O . PHE A 1 89 ? -4.927 2.499 12.003 1.00 96.88 89 PHE A O 1
ATOM 704 N N . GLN A 1 90 ? -5.932 2.762 10.009 1.00 96.31 90 GLN A N 1
ATOM 705 C CA . GLN A 1 90 ? -4.808 2.321 9.188 1.00 96.31 90 GLN A CA 1
ATOM 706 C C . GLN A 1 90 ? -3.938 3.502 8.781 1.00 96.31 90 GLN A C 1
ATOM 708 O O . GLN A 1 90 ? -4.324 4.324 7.955 1.00 96.31 90 GLN A O 1
ATOM 713 N N . VAL A 1 91 ? -2.724 3.525 9.310 1.00 94.62 91 VAL A N 1
ATOM 714 C CA . VAL A 1 91 ? -1.668 4.441 8.893 1.00 94.62 91 VAL A CA 1
ATOM 715 C C . VAL A 1 91 ? -0.931 3.795 7.726 1.00 94.62 91 VAL A C 1
ATOM 717 O O . VAL A 1 91 ? -0.300 2.752 7.907 1.00 94.62 91 VAL A O 1
ATOM 720 N N . SER A 1 92 ? -1.023 4.393 6.541 1.00 92.00 92 SER A N 1
ATOM 721 C CA . SER A 1 92 ? -0.316 3.910 5.348 1.00 92.00 92 SER A CA 1
ATOM 722 C C . SER A 1 92 ? 0.835 4.863 5.055 1.00 92.00 92 SER A C 1
ATOM 724 O O . SER A 1 92 ? 0.629 6.074 5.011 1.00 92.00 92 SER A O 1
ATOM 726 N N . LEU A 1 93 ? 2.051 4.338 4.927 1.00 91.25 93 LEU A N 1
ATOM 727 C CA . LEU A 1 93 ? 3.248 5.140 4.683 1.00 91.25 93 LEU A CA 1
ATOM 728 C C . LEU A 1 93 ? 4.003 4.593 3.470 1.00 91.25 93 LEU A C 1
ATOM 730 O O . LEU A 1 93 ? 4.170 3.374 3.360 1.00 91.25 93 LEU A O 1
ATOM 734 N N . PRO A 1 94 ? 4.536 5.459 2.592 1.00 90.88 94 PRO A N 1
ATOM 735 C CA . PRO A 1 94 ? 5.487 5.013 1.589 1.00 90.88 94 PRO A CA 1
ATOM 736 C C . PRO A 1 94 ? 6.804 4.609 2.256 1.00 90.88 94 PRO A C 1
ATOM 738 O O . PRO A 1 94 ? 7.174 5.101 3.328 1.00 90.88 94 PRO A O 1
ATOM 741 N N . SER A 1 95 ? 7.552 3.735 1.591 1.00 93.44 95 SER A N 1
ATOM 742 C CA . SER A 1 95 ? 8.929 3.454 1.986 1.00 93.44 95 SER A CA 1
ATOM 743 C C . SER A 1 95 ? 9.847 4.676 1.773 1.00 93.44 95 SER A C 1
ATOM 745 O O . SER A 1 95 ? 9.585 5.514 0.902 1.00 93.44 95 SER A O 1
ATOM 747 N N . PRO A 1 96 ? 10.989 4.762 2.484 1.00 93.25 96 PRO A N 1
ATOM 748 C CA . PRO A 1 96 ? 12.001 5.783 2.217 1.00 93.25 96 PRO A CA 1
ATOM 749 C C . PRO A 1 96 ? 12.519 5.743 0.778 1.00 93.25 96 PRO A C 1
ATOM 751 O O . PRO A 1 96 ? 12.742 6.795 0.179 1.00 93.25 96 PRO A O 1
ATOM 754 N N . LEU A 1 97 ? 12.659 4.543 0.199 1.00 94.50 97 LEU A N 1
ATOM 755 C CA . LEU A 1 97 ? 13.054 4.387 -1.197 1.00 94.50 97 LEU A CA 1
ATOM 756 C C . LEU A 1 97 ? 12.031 5.044 -2.126 1.00 94.50 97 LEU A C 1
ATOM 758 O O . LEU A 1 97 ? 12.418 5.780 -3.029 1.00 94.50 97 LEU A O 1
ATOM 762 N N . SER A 1 98 ? 10.739 4.827 -1.883 1.00 91.44 98 SER A N 1
ATOM 763 C CA . SER A 1 98 ? 9.656 5.429 -2.659 1.00 91.44 98 SER A CA 1
ATOM 764 C C . SER A 1 98 ? 9.690 6.956 -2.616 1.00 91.44 98 SER A C 1
ATOM 766 O O . SER A 1 98 ? 9.674 7.595 -3.671 1.00 91.44 98 SER A O 1
ATOM 768 N N . SER A 1 99 ? 9.858 7.558 -1.441 1.00 88.69 99 SER A N 1
ATOM 769 C CA . SER A 1 99 ? 9.966 9.016 -1.313 1.00 88.69 99 SER A CA 1
ATOM 770 C C . SER A 1 99 ? 11.218 9.586 -1.987 1.00 88.69 99 SER A C 1
ATOM 772 O O . SER A 1 99 ? 11.153 10.584 -2.706 1.00 88.69 99 SER A O 1
ATOM 774 N N . VAL A 1 100 ? 12.371 8.941 -1.804 1.00 91.44 100 VAL A N 1
ATOM 775 C CA . VAL A 1 100 ? 13.651 9.413 -2.355 1.00 91.44 100 VAL A CA 1
ATOM 776 C C . VAL A 1 100 ? 13.696 9.249 -3.871 1.00 91.44 100 VAL A C 1
ATOM 778 O O . VAL A 1 100 ? 14.161 10.149 -4.570 1.00 91.44 100 VAL A O 1
ATOM 781 N N . LYS A 1 101 ? 13.182 8.143 -4.416 1.00 90.50 101 LYS A N 1
ATOM 782 C CA . LYS A 1 101 ? 13.108 7.944 -5.870 1.00 90.50 101 LYS A CA 1
ATOM 783 C C . LYS A 1 101 ? 12.166 8.935 -6.543 1.00 90.50 101 LYS A C 1
ATOM 785 O O . LYS A 1 101 ? 12.480 9.368 -7.648 1.00 90.50 101 LYS A O 1
ATOM 790 N N . ALA A 1 102 ? 11.058 9.290 -5.895 1.00 86.38 102 ALA A N 1
ATOM 791 C CA . ALA A 1 102 ? 10.096 10.237 -6.444 1.00 86.38 102 ALA A CA 1
ATOM 792 C C . ALA A 1 102 ? 10.634 11.678 -6.481 1.00 86.38 102 ALA A C 1
ATOM 794 O O . ALA A 1 102 ? 10.378 12.394 -7.447 1.00 86.38 102 ALA A O 1
ATOM 795 N N . HIS A 1 103 ? 11.391 12.093 -5.456 1.00 85.00 103 HIS A N 1
ATOM 796 C CA . HIS A 1 103 ? 11.612 13.524 -5.186 1.00 85.00 103 HIS A CA 1
ATOM 797 C C . HIS A 1 103 ? 13.073 13.977 -5.188 1.00 85.00 103 HIS A C 1
ATOM 799 O O .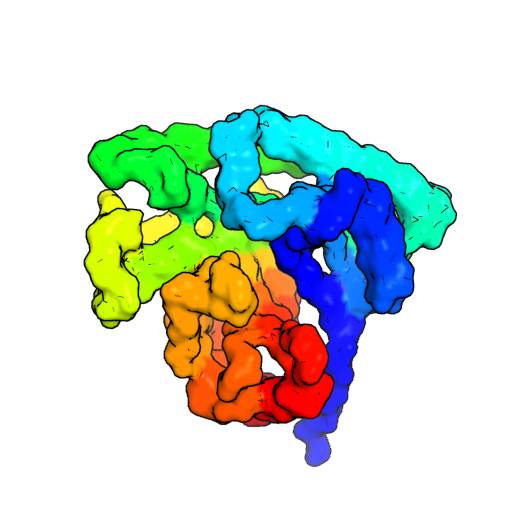 HIS A 1 103 ? 13.349 15.177 -5.186 1.00 85.00 103 HIS A O 1
ATOM 805 N N . VAL A 1 104 ? 14.031 13.049 -5.187 1.00 89.06 104 VAL A N 1
ATOM 806 C CA . VAL A 1 104 ? 15.460 13.362 -5.051 1.00 89.06 104 VAL A CA 1
ATOM 807 C C . VAL A 1 104 ? 16.211 13.004 -6.331 1.00 89.06 104 VAL A C 1
ATOM 809 O O . VAL A 1 104 ? 16.086 11.896 -6.857 1.00 89.06 104 VAL A O 1
ATOM 812 N N . LYS A 1 105 ? 17.059 13.922 -6.817 1.00 89.88 105 LYS A N 1
ATOM 813 C CA . LYS A 1 105 ? 17.952 13.657 -7.959 1.00 89.88 105 LYS A CA 1
ATOM 814 C C . LYS A 1 105 ? 18.838 12.440 -7.685 1.00 89.88 105 LYS A C 1
ATOM 816 O O . LYS A 1 105 ? 19.374 12.305 -6.588 1.00 89.88 105 LYS A O 1
ATOM 821 N N . ALA A 1 106 ? 19.047 11.610 -8.708 1.00 91.56 106 ALA A N 1
ATOM 822 C CA . ALA A 1 106 ? 19.739 10.322 -8.605 1.00 91.56 106 ALA A CA 1
ATOM 823 C C . ALA A 1 106 ? 21.083 10.379 -7.850 1.00 91.56 106 ALA A C 1
ATOM 825 O O . ALA A 1 106 ? 21.350 9.523 -7.012 1.00 91.56 106 ALA A O 1
ATOM 826 N N . GLU A 1 107 ? 21.893 11.412 -8.095 1.00 93.69 107 GLU A N 1
ATOM 827 C CA . GLU A 1 107 ? 23.213 11.611 -7.474 1.00 93.69 107 GLU A CA 1
ATOM 828 C C . GLU A 1 107 ? 23.186 11.812 -5.948 1.00 93.69 107 GLU A C 1
ATOM 830 O O . GLU A 1 107 ? 24.165 11.483 -5.280 1.00 93.69 107 GLU A O 1
ATOM 835 N N . PHE A 1 108 ? 22.069 12.287 -5.384 1.00 94.69 108 PHE A N 1
ATOM 836 C CA . PHE A 1 108 ? 21.916 12.515 -3.940 1.00 94.69 108 PHE A CA 1
ATOM 837 C C . PHE A 1 108 ? 21.177 11.381 -3.218 1.00 94.69 108 PHE A C 1
ATOM 839 O O . PHE A 1 108 ? 21.199 11.321 -1.989 1.00 94.69 108 PHE A O 1
ATOM 846 N N . GLN A 1 109 ? 20.536 10.458 -3.946 1.00 94.62 109 GLN A N 1
ATOM 847 C CA . GLN A 1 109 ? 19.736 9.383 -3.340 1.00 94.62 109 GLN A CA 1
ATOM 848 C C . GLN A 1 109 ? 20.531 8.513 -2.347 1.00 94.62 109 GLN A C 1
ATOM 850 O O . GLN A 1 109 ? 20.037 8.333 -1.233 1.00 94.62 109 GLN A O 1
ATOM 855 N N . PRO A 1 110 ? 21.770 8.055 -2.648 1.00 94.75 110 PRO A N 1
ATOM 856 C CA . PRO A 1 110 ? 22.545 7.237 -1.707 1.00 94.75 110 PRO A CA 1
ATOM 857 C C . PRO A 1 110 ? 22.863 7.939 -0.382 1.00 94.75 110 PRO A C 1
ATOM 859 O O . PRO A 1 110 ? 23.066 7.284 0.634 1.00 94.75 110 PRO A O 1
ATOM 862 N N . GLN A 1 111 ? 22.954 9.270 -0.405 1.00 93.50 111 GLN A N 1
ATOM 863 C CA . GLN A 1 111 ? 23.334 10.086 0.750 1.00 93.50 111 GLN A CA 1
ATOM 864 C C . GLN A 1 111 ? 22.114 10.463 1.594 1.00 93.50 111 GLN A C 1
ATOM 866 O O . GLN A 1 111 ? 22.224 10.616 2.809 1.00 93.50 111 GLN A O 1
ATOM 871 N N . LEU A 1 112 ? 20.957 10.637 0.949 1.00 92.94 112 LEU A N 1
ATOM 872 C CA . LEU A 1 112 ? 19.745 11.132 1.594 1.00 92.94 112 LEU A CA 1
ATOM 873 C C . LEU A 1 112 ? 18.806 10.023 2.066 1.00 92.94 112 LEU A C 1
ATOM 875 O O . LEU A 1 112 ? 18.046 10.262 3.003 1.00 92.94 112 LEU A O 1
ATOM 879 N N . GLU A 1 113 ? 18.858 8.819 1.488 1.00 94.75 113 GLU A N 1
ATOM 880 C CA . GLU A 1 113 ? 17.906 7.759 1.841 1.00 94.75 113 GLU A CA 1
ATOM 881 C C . GLU A 1 113 ? 17.965 7.366 3.317 1.00 94.75 113 GLU A C 1
ATOM 883 O O . GLU A 1 113 ? 16.921 7.285 3.957 1.00 94.75 113 GLU A O 1
ATOM 888 N N . SER A 1 114 ? 19.155 7.204 3.900 1.00 93.75 114 SER A N 1
ATOM 889 C CA . SER A 1 114 ? 19.277 6.846 5.321 1.00 93.75 114 SER A CA 1
ATOM 890 C C . SER A 1 114 ? 18.763 7.943 6.257 1.00 93.75 114 SER A C 1
ATOM 892 O O . SER A 1 114 ? 18.190 7.644 7.302 1.00 93.75 114 SER A O 1
ATOM 894 N N . LEU A 1 115 ? 18.939 9.216 5.884 1.00 93.06 115 LEU A N 1
ATOM 895 C CA . LEU A 1 115 ? 18.425 10.355 6.653 1.00 93.06 115 LEU A CA 1
ATOM 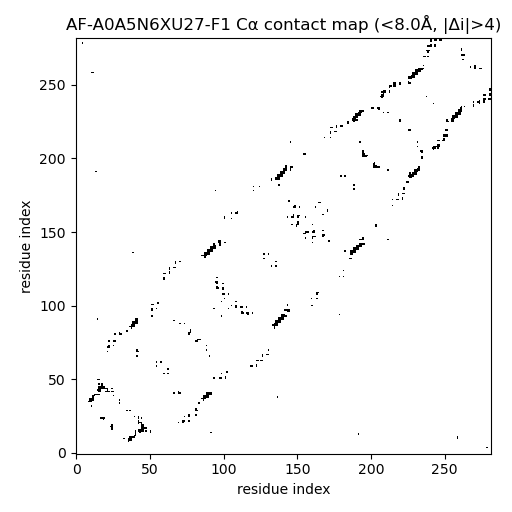896 C C . LEU A 1 115 ? 16.897 10.430 6.564 1.00 93.06 115 LEU A C 1
ATOM 898 O O . LEU A 1 115 ? 16.222 10.729 7.551 1.00 93.06 115 LEU A O 1
ATOM 902 N N . TYR A 1 116 ? 16.351 10.130 5.386 1.00 91.56 116 TYR A N 1
ATOM 903 C CA . TYR A 1 116 ? 14.913 10.071 5.167 1.00 91.56 116 TYR A CA 1
ATOM 904 C C . TYR A 1 116 ? 14.280 8.886 5.911 1.00 91.56 116 TYR A C 1
ATOM 906 O O . TYR A 1 116 ? 13.257 9.057 6.571 1.00 91.56 116 TYR A O 1
ATOM 914 N N . GLU A 1 117 ? 14.926 7.713 5.886 1.00 94.81 117 GLU A N 1
ATOM 915 C CA . GLU A 1 117 ? 14.535 6.531 6.665 1.00 94.81 117 GLU A CA 1
ATOM 916 C C . GLU A 1 117 ? 14.470 6.863 8.154 1.00 94.81 117 GLU A C 1
ATOM 918 O O . GLU A 1 117 ? 13.429 6.652 8.776 1.00 94.81 117 GLU A O 1
ATOM 923 N N . GLN A 1 118 ? 15.524 7.467 8.712 1.00 94.19 118 GLN A N 1
ATOM 924 C CA . GLN A 1 118 ? 15.531 7.891 10.111 1.00 94.19 118 GLN A CA 1
ATOM 925 C C . GLN A 1 118 ? 14.313 8.769 10.435 1.00 94.19 118 GLN A C 1
ATOM 927 O O . GLN A 1 118 ? 13.599 8.508 11.404 1.00 94.19 118 GLN A O 1
ATOM 932 N N . ARG A 1 119 ? 14.034 9.786 9.614 1.00 91.69 119 ARG A N 1
ATOM 933 C CA . ARG A 1 119 ? 12.949 10.733 9.889 1.00 91.69 119 ARG A CA 1
ATOM 934 C C . ARG A 1 119 ? 11.549 10.131 9.712 1.00 91.69 119 ARG A C 1
ATOM 936 O O . ARG A 1 119 ? 10.642 10.491 10.469 1.00 91.69 119 ARG A O 1
ATOM 943 N N . ILE A 1 120 ? 11.355 9.215 8.760 1.00 91.50 120 ILE A N 1
ATOM 944 C CA . ILE A 1 120 ? 10.114 8.430 8.656 1.00 91.50 120 ILE A CA 1
ATOM 945 C C . ILE A 1 120 ? 9.924 7.586 9.916 1.00 91.50 120 ILE A C 1
ATOM 947 O O . ILE A 1 120 ? 8.835 7.594 10.484 1.00 91.50 120 ILE A O 1
ATOM 951 N N . LEU A 1 121 ? 10.964 6.891 10.381 1.00 95.00 121 LEU A N 1
ATOM 952 C CA . LEU A 1 121 ? 10.863 6.013 11.548 1.00 95.00 121 LEU A CA 1
ATOM 953 C C . LEU A 1 121 ? 10.617 6.794 12.848 1.00 95.00 121 LEU A C 1
ATOM 955 O O . LEU A 1 121 ? 9.810 6.366 13.670 1.00 95.00 121 LEU A O 1
ATOM 959 N N . GLU A 1 122 ? 11.224 7.973 13.009 1.00 94.19 122 GLU A N 1
ATOM 960 C CA . GLU A 1 122 ? 10.917 8.909 14.106 1.00 94.19 122 GLU A CA 1
ATOM 961 C C . GLU A 1 122 ? 9.440 9.345 14.083 1.00 94.19 122 GLU A C 1
ATOM 963 O O . GLU A 1 122 ? 8.772 9.418 15.121 1.00 94.19 122 GLU A O 1
ATOM 968 N N . SER A 1 123 ? 8.906 9.604 12.886 1.00 92.44 123 SER A N 1
ATOM 969 C CA . SER A 1 123 ? 7.509 10.007 12.701 1.00 92.44 123 SER A CA 1
ATOM 970 C C . SER A 1 123 ? 6.554 8.851 12.992 1.00 92.44 123 SER A C 1
ATOM 972 O O . SER A 1 123 ? 5.588 9.038 13.730 1.00 92.44 123 SER A O 1
ATOM 974 N N . LEU A 1 124 ? 6.862 7.647 12.501 1.00 94.75 124 LEU A N 1
ATOM 975 C CA . LEU A 1 124 ? 6.126 6.418 12.792 1.00 94.75 124 LEU A CA 1
ATOM 976 C C . LEU A 1 124 ? 6.075 6.143 14.298 1.00 94.75 124 LEU A C 1
ATOM 978 O O . LEU A 1 124 ? 4.999 5.860 14.817 1.00 94.75 124 LEU A O 1
ATOM 982 N N . ALA A 1 125 ? 7.198 6.276 15.008 1.00 96.06 125 ALA A N 1
ATOM 983 C CA . ALA A 1 125 ? 7.237 6.100 16.458 1.00 96.06 125 ALA A CA 1
ATOM 984 C C . ALA A 1 125 ? 6.275 7.065 17.169 1.00 96.06 125 ALA A C 1
ATOM 986 O O . ALA A 1 125 ? 5.463 6.632 17.984 1.00 96.06 125 ALA A O 1
ATOM 987 N N . THR A 1 126 ? 6.276 8.348 16.787 1.00 95.19 126 THR A N 1
ATOM 988 C CA . THR A 1 126 ? 5.346 9.320 17.388 1.00 95.19 126 THR A CA 1
ATOM 989 C C . THR A 1 126 ? 3.880 9.008 17.045 1.00 95.19 126 THR A C 1
ATOM 991 O O . THR A 1 126 ? 3.001 9.172 17.888 1.00 95.19 126 THR A O 1
ATOM 994 N N . ILE A 1 127 ? 3.587 8.568 15.815 1.00 94.44 127 ILE A N 1
ATOM 995 C CA . ILE A 1 127 ? 2.225 8.173 15.409 1.00 94.44 127 ILE A CA 1
ATOM 996 C C . ILE A 1 127 ? 1.751 6.981 16.242 1.00 94.44 127 ILE A C 1
ATOM 998 O O . ILE A 1 127 ? 0.635 6.993 16.759 1.00 94.44 127 ILE A O 1
ATOM 1002 N N . ILE A 1 128 ? 2.610 5.972 16.401 1.00 95.88 128 ILE A N 1
ATOM 1003 C CA . ILE A 1 128 ? 2.333 4.801 17.230 1.00 95.88 128 ILE A CA 1
ATOM 1004 C C . ILE A 1 128 ? 2.051 5.237 18.668 1.00 95.88 128 ILE A C 1
ATOM 1006 O O . ILE A 1 128 ? 1.067 4.790 19.240 1.00 95.88 128 ILE A O 1
ATOM 1010 N N . GLU A 1 129 ? 2.846 6.128 19.254 1.00 96.12 129 GLU A N 1
ATOM 1011 C CA . GLU A 1 129 ? 2.604 6.639 20.610 1.00 96.12 129 GLU A CA 1
ATOM 1012 C C . GLU A 1 129 ? 1.280 7.415 20.736 1.00 96.12 129 GLU A C 1
ATOM 1014 O O . GLU A 1 129 ? 0.617 7.332 21.769 1.00 96.12 129 GLU A O 1
ATOM 1019 N N . GLY A 1 130 ? 0.872 8.136 19.687 1.00 96.31 130 GLY A N 1
ATOM 1020 C CA . GLY A 1 130 ? -0.313 8.999 19.686 1.00 96.31 130 GLY A CA 1
ATOM 1021 C C . GLY A 1 130 ? -1.662 8.307 19.442 1.00 96.31 130 GLY A C 1
ATOM 1022 O O . GLY A 1 130 ? -2.701 8.938 19.637 1.00 96.31 130 GLY A O 1
ATOM 1023 N N . ILE A 1 131 ? -1.675 7.040 19.024 1.00 96.81 131 ILE A N 1
ATOM 1024 C CA . ILE A 1 131 ? -2.894 6.254 18.745 1.00 96.81 131 ILE A CA 1
ATOM 1025 C C . ILE A 1 131 ? -2.954 5.093 19.753 1.00 96.81 131 ILE A C 1
ATOM 1027 O O . ILE A 1 131 ? -1.913 4.510 19.993 1.00 96.81 131 ILE A O 1
ATOM 1031 N N . PRO A 1 132 ? -4.080 4.700 20.371 1.00 95.00 132 PRO A N 1
ATOM 1032 C CA . PRO A 1 132 ? -4.185 3.514 21.239 1.00 95.00 132 PRO A CA 1
ATOM 1033 C C . PRO A 1 132 ? -3.889 2.200 20.505 1.00 95.00 132 PRO A C 1
ATOM 1035 O O . PRO A 1 132 ? -4.165 2.080 19.317 1.00 95.00 132 PRO A O 1
ATOM 1038 N N . ALA A 1 133 ? -3.329 1.203 21.193 1.00 92.62 133 ALA A N 1
ATOM 1039 C CA . ALA A 1 133 ? -2.818 -0.021 20.562 1.00 92.62 133 ALA A CA 1
ATOM 1040 C C . ALA A 1 133 ? -3.892 -0.821 19.803 1.00 92.62 133 ALA A C 1
ATOM 1042 O O . ALA A 1 133 ? -3.625 -1.347 18.725 1.00 92.62 133 ALA A O 1
ATOM 1043 N N . GLU A 1 134 ? -5.099 -0.879 20.351 1.00 93.25 134 GLU A N 1
ATOM 1044 C CA . GLU A 1 134 ? -6.273 -1.550 19.798 1.00 93.25 134 GLU A CA 1
ATOM 1045 C C . GLU A 1 134 ? -6.737 -0.959 18.461 1.00 93.25 134 GLU A C 1
ATOM 1047 O O . GLU A 1 134 ? -7.261 -1.696 17.620 1.00 93.25 134 GLU A O 1
ATOM 1052 N N . ASP A 1 135 ? -6.463 0.330 18.246 1.00 96.56 135 ASP A N 1
ATOM 1053 C CA . ASP A 1 135 ? -6.897 1.096 17.082 1.00 96.56 135 ASP A CA 1
ATOM 1054 C C . ASP A 1 135 ? -5.864 1.095 15.957 1.00 96.56 135 ASP A C 1
ATOM 1056 O O . ASP A 1 135 ? -6.184 1.498 14.846 1.00 96.56 135 ASP A O 1
ATOM 1060 N N . ARG A 1 136 ? -4.628 0.650 16.198 1.00 96.31 136 ARG A N 1
ATOM 1061 C CA . ARG A 1 136 ? -3.547 0.759 15.208 1.00 96.31 136 ARG A CA 1
ATOM 1062 C C . ARG A 1 136 ? -3.628 -0.339 14.153 1.00 96.31 136 ARG A C 1
ATOM 1064 O O . ARG A 1 136 ? -3.714 -1.524 14.467 1.00 96.31 136 ARG A O 1
ATOM 1071 N N . ALA A 1 137 ? -3.460 0.055 12.901 1.00 97.50 137 ALA A N 1
ATOM 1072 C CA . ALA A 1 137 ? -3.044 -0.802 11.800 1.00 97.50 137 ALA A CA 1
ATOM 1073 C C . ALA A 1 137 ? -1.982 -0.040 10.992 1.00 97.50 137 ALA A C 1
ATOM 1075 O O . ALA A 1 137 ? -2.153 1.150 10.745 1.00 97.50 137 ALA A O 1
ATOM 1076 N N . ILE A 1 138 ? -0.876 -0.683 10.617 1.00 97.25 138 ILE A N 1
ATOM 1077 C CA . ILE A 1 138 ? 0.195 -0.042 9.834 1.00 97.25 138 ILE A CA 1
ATOM 1078 C C . ILE A 1 138 ? 0.295 -0.720 8.476 1.00 97.25 138 ILE A C 1
ATOM 1080 O O . ILE A 1 138 ? 0.248 -1.944 8.403 1.00 97.25 138 ILE A O 1
ATOM 1084 N N . GLN A 1 139 ? 0.474 0.056 7.414 1.00 97.12 139 GLN A N 1
ATOM 1085 C CA . GLN A 1 139 ? 0.744 -0.443 6.072 1.00 97.12 139 GLN A CA 1
ATOM 1086 C C . GLN A 1 139 ? 1.989 0.230 5.494 1.00 97.12 139 GLN A C 1
ATOM 1088 O O . GLN A 1 139 ? 2.133 1.450 5.585 1.00 97.12 139 GLN A O 1
ATOM 1093 N N . TRP A 1 140 ? 2.864 -0.568 4.883 1.00 96.38 140 TRP A N 1
ATOM 1094 C CA . TRP A 1 140 ? 3.918 -0.057 4.010 1.00 96.38 140 TRP A CA 1
ATOM 1095 C C . TRP A 1 140 ? 3.480 -0.146 2.552 1.00 96.38 140 TRP A C 1
ATOM 1097 O O . TRP A 1 140 ? 3.160 -1.232 2.058 1.00 96.38 140 TRP A O 1
ATOM 1107 N N . ASP A 1 141 ? 3.519 0.993 1.873 1.00 93.94 141 ASP A N 1
ATOM 1108 C CA . ASP A 1 141 ? 3.212 1.112 0.455 1.00 93.94 141 ASP A CA 1
ATOM 1109 C C . ASP A 1 141 ? 4.511 0.972 -0.354 1.00 93.94 141 ASP A C 1
ATOM 1111 O O . ASP A 1 141 ? 5.434 1.788 -0.261 1.00 93.94 141 ASP A O 1
ATOM 1115 N N . ILE A 1 142 ? 4.579 -0.112 -1.126 1.00 94.25 142 ILE A N 1
ATOM 1116 C CA . ILE A 1 142 ? 5.741 -0.593 -1.875 1.00 94.25 142 ILE A CA 1
ATOM 1117 C C . ILE A 1 142 ? 5.467 -0.331 -3.356 1.00 94.25 142 ILE A C 1
ATOM 1119 O O . ILE A 1 142 ? 4.737 -1.081 -4.007 1.00 94.25 142 ILE A O 1
ATOM 1123 N N . CYS A 1 143 ? 6.029 0.755 -3.882 1.00 92.50 143 CYS A N 1
ATOM 1124 C CA . CYS A 1 143 ? 5.766 1.216 -5.246 1.00 92.50 143 CYS A CA 1
ATOM 1125 C C . CYS A 1 143 ? 7.061 1.317 -6.052 1.00 92.50 143 CYS A C 1
ATOM 1127 O O . CYS A 1 143 ? 7.273 0.572 -7.009 1.00 92.50 143 CYS A O 1
ATOM 1129 N N . PHE A 1 144 ? 7.997 2.171 -5.634 1.00 93.50 144 PHE A N 1
ATOM 1130 C CA . PHE A 1 144 ? 9.253 2.316 -6.371 1.00 93.50 144 PHE A CA 1
ATOM 1131 C C . PHE A 1 144 ? 10.168 1.102 -6.240 1.00 93.50 144 PHE A C 1
ATOM 1133 O O . PHE A 1 144 ? 10.989 0.886 -7.126 1.00 93.50 144 PHE A O 1
ATOM 1140 N N . GLU A 1 145 ? 10.020 0.282 -5.200 1.00 96.69 145 GLU A N 1
ATOM 1141 C CA . GLU A 1 145 ? 10.633 -1.046 -5.121 1.00 96.69 145 GLU A CA 1
ATOM 1142 C C . GLU A 1 145 ? 10.271 -1.891 -6.345 1.00 96.69 145 GLU A C 1
ATOM 1144 O O . GLU A 1 145 ? 11.148 -2.494 -6.962 1.00 96.69 145 GLU A O 1
ATOM 1149 N N . ILE A 1 146 ? 8.990 -1.895 -6.726 1.00 95.81 146 ILE A N 1
ATOM 1150 C CA . ILE A 1 146 ? 8.508 -2.613 -7.906 1.00 95.81 146 ILE A CA 1
ATOM 1151 C C . ILE A 1 146 ? 9.130 -2.012 -9.163 1.00 95.81 146 ILE A C 1
ATOM 1153 O O . ILE A 1 146 ? 9.638 -2.747 -10.006 1.00 95.81 146 ILE A O 1
ATOM 1157 N N . PHE A 1 147 ? 9.192 -0.683 -9.267 1.00 94.88 147 PHE A N 1
ATOM 1158 C CA . PHE A 1 147 ? 9.782 -0.029 -10.436 1.00 94.88 147 PHE A CA 1
ATOM 1159 C C . PHE A 1 147 ? 11.270 -0.303 -10.609 1.00 94.88 147 PHE A C 1
ATOM 1161 O O . PHE A 1 147 ? 11.708 -0.564 -11.729 1.00 94.88 147 PHE A O 1
ATOM 1168 N N . VAL A 1 148 ? 12.060 -0.280 -9.533 1.00 96.00 148 VAL A N 1
ATOM 1169 C CA . VAL A 1 148 ? 13.496 -0.573 -9.642 1.00 96.00 148 VAL A CA 1
ATOM 1170 C C . VAL A 1 148 ? 13.750 -2.054 -9.951 1.00 96.00 148 VAL A C 1
ATOM 1172 O O . VAL A 1 148 ? 14.724 -2.374 -10.636 1.00 96.00 148 VAL A O 1
ATOM 1175 N N . LEU A 1 149 ? 12.872 -2.960 -9.501 1.00 96.94 149 LEU A N 1
ATOM 1176 C CA . LEU A 1 149 ? 12.918 -4.378 -9.869 1.00 96.94 149 LEU A CA 1
ATOM 1177 C C . LEU A 1 149 ? 12.546 -4.586 -11.341 1.00 96.94 149 LEU A C 1
ATOM 1179 O O . LEU A 1 149 ? 13.253 -5.294 -12.057 1.00 96.94 149 LEU A O 1
ATOM 1183 N N . GLU A 1 150 ? 11.490 -3.929 -11.817 1.00 95.81 150 GLU A N 1
ATOM 1184 C CA . GLU A 1 150 ? 11.075 -3.987 -13.221 1.00 95.81 150 GLU A CA 1
ATOM 1185 C C . GLU A 1 150 ? 12.092 -3.328 -14.162 1.00 95.81 150 GLU A C 1
ATOM 1187 O O . GLU A 1 150 ? 12.319 -3.814 -15.273 1.00 95.81 150 GLU A O 1
ATOM 1192 N N . HIS A 1 151 ? 12.792 -2.283 -13.713 1.00 95.06 151 HIS A N 1
ATOM 1193 C CA . HIS A 1 151 ? 13.964 -1.751 -14.413 1.00 95.06 151 HIS A CA 1
ATOM 1194 C C . HIS A 1 151 ? 15.056 -2.821 -14.546 1.00 95.06 151 HIS A C 1
ATOM 1196 O O . HIS A 1 151 ? 15.578 -3.038 -15.638 1.00 95.06 151 HIS A O 1
ATOM 1202 N N . GLY A 1 152 ? 15.362 -3.545 -13.463 1.00 93.69 152 GLY A N 1
ATOM 1203 C CA . GLY A 1 152 ? 16.313 -4.664 -13.477 1.00 93.69 152 GLY A CA 1
ATOM 1204 C C . GLY A 1 152 ? 15.912 -5.813 -14.413 1.00 93.69 152 GLY A C 1
ATOM 1205 O O . GLY A 1 152 ? 16.782 -6.510 -14.929 1.00 93.69 152 GLY A O 1
ATOM 1206 N N . ARG A 1 153 ? 14.610 -5.972 -14.684 1.00 93.88 153 ARG A N 1
ATOM 1207 C CA . ARG A 1 153 ? 14.040 -6.919 -15.663 1.00 93.88 153 ARG A CA 1
ATOM 1208 C C . ARG A 1 153 ? 13.977 -6.359 -17.091 1.00 93.88 153 ARG A C 1
ATOM 1210 O O . ARG A 1 153 ? 13.475 -7.032 -17.987 1.00 93.88 153 ARG A O 1
ATOM 1217 N N . GLY A 1 154 ? 14.454 -5.133 -17.315 1.00 93.62 154 GLY A N 1
ATOM 1218 C CA . GLY A 1 154 ? 14.438 -4.466 -18.619 1.00 93.62 154 GLY A CA 1
ATOM 1219 C C . GLY A 1 154 ? 13.062 -3.953 -19.057 1.00 93.62 154 GLY A C 1
ATOM 1220 O O . GLY A 1 154 ? 12.900 -3.586 -20.219 1.00 93.62 154 GLY A O 1
ATOM 1221 N N . ARG A 1 155 ? 12.069 -3.916 -18.160 1.00 92.75 155 ARG A N 1
ATOM 1222 C CA . ARG A 1 155 ? 10.691 -3.498 -18.472 1.00 92.75 155 ARG A CA 1
ATOM 1223 C C . ARG A 1 155 ? 10.454 -1.998 -18.325 1.00 92.75 155 ARG A C 1
ATOM 1225 O O . ARG A 1 155 ? 9.575 -1.452 -18.983 1.00 92.75 155 ARG A O 1
ATOM 1232 N N . LEU A 1 156 ? 11.254 -1.335 -17.495 1.00 90.19 156 LEU A N 1
ATOM 1233 C CA . LEU A 1 156 ? 11.222 0.111 -17.283 1.00 90.19 156 LEU A CA 1
ATOM 1234 C C . LEU A 1 156 ? 12.590 0.709 -17.631 1.00 90.19 156 LEU A C 1
ATOM 1236 O O . LEU A 1 156 ? 13.431 0.813 -16.748 1.00 90.19 156 LEU A O 1
ATOM 1240 N N . PRO A 1 157 ? 12.862 1.092 -18.892 1.00 87.62 157 PRO A N 1
ATOM 1241 C CA . PRO A 1 157 ? 14.213 1.456 -19.332 1.00 87.62 157 PRO A CA 1
ATOM 1242 C C . PRO A 1 157 ? 14.707 2.814 -18.812 1.00 87.62 157 PRO A C 1
ATOM 1244 O O . PRO A 1 157 ? 15.884 3.132 -18.976 1.00 87.62 157 PRO A O 1
ATOM 1247 N N . ASP A 1 158 ? 13.837 3.618 -18.194 1.00 88.38 158 ASP A N 1
ATOM 1248 C CA . ASP A 1 158 ? 14.206 4.934 -17.679 1.00 88.38 158 ASP A CA 1
ATOM 1249 C C . ASP A 1 158 ? 15.317 4.824 -16.619 1.00 88.38 158 ASP A C 1
ATOM 1251 O O . ASP A 1 158 ? 15.179 4.138 -15.602 1.00 88.38 158 ASP A O 1
ATOM 1255 N N . ALA A 1 159 ? 16.427 5.531 -16.846 1.00 87.44 159 ALA A N 1
ATOM 1256 C CA . ALA A 1 159 ? 17.552 5.595 -15.921 1.00 87.44 159 ALA A CA 1
ATOM 1257 C C . ALA A 1 159 ? 17.163 6.200 -14.560 1.00 87.44 159 ALA A C 1
ATOM 1259 O O . ALA A 1 159 ? 17.785 5.873 -13.547 1.00 87.44 159 ALA A O 1
ATOM 1260 N N . LEU A 1 160 ? 16.110 7.024 -14.506 1.00 86.31 160 LEU A N 1
ATOM 1261 C CA . LEU A 1 160 ? 15.539 7.539 -13.262 1.00 86.31 160 LEU A CA 1
ATOM 1262 C C . LEU A 1 160 ? 14.962 6.429 -12.381 1.00 86.31 160 LEU A C 1
ATOM 1264 O O . LEU A 1 160 ? 14.901 6.607 -11.168 1.00 86.31 160 LEU A O 1
ATOM 1268 N N . LEU A 1 161 ? 14.608 5.270 -12.942 1.00 90.44 161 LEU A N 1
ATOM 1269 C CA . LEU A 1 161 ? 14.098 4.102 -12.214 1.00 90.44 161 LEU A CA 1
ATOM 1270 C C . LEU A 1 161 ? 15.185 3.063 -11.916 1.00 90.44 161 LEU A C 1
ATOM 1272 O O . LEU A 1 161 ? 14.910 2.037 -11.303 1.00 90.44 161 LEU A O 1
ATOM 1276 N N . LYS A 1 162 ? 16.448 3.346 -12.243 1.00 94.62 162 LYS A N 1
ATOM 1277 C CA . LYS A 1 162 ? 17.573 2.501 -11.836 1.00 94.62 162 LYS A CA 1
ATOM 1278 C C . LYS A 1 162 ? 17.798 2.578 -10.325 1.00 94.62 162 LYS A C 1
ATOM 1280 O O . LYS A 1 162 ? 17.839 3.671 -9.754 1.00 94.62 162 LYS A O 1
ATOM 1285 N N . ALA A 1 163 ? 17.967 1.437 -9.658 1.00 96.25 163 ALA A N 1
ATOM 1286 C CA . ALA A 1 163 ? 18.368 1.413 -8.252 1.00 96.25 163 ALA A CA 1
ATOM 1287 C C . ALA A 1 163 ? 19.764 2.033 -8.072 1.00 96.25 163 ALA A C 1
ATOM 1289 O O . ALA A 1 163 ? 20.673 1.787 -8.865 1.00 96.25 163 ALA A O 1
ATOM 1290 N N . HIS A 1 164 ? 19.952 2.798 -6.998 1.00 95.69 164 HIS A N 1
ATOM 1291 C CA . HIS A 1 164 ? 21.258 3.352 -6.624 1.00 95.69 164 HIS A CA 1
ATOM 1292 C C . HIS A 1 164 ? 22.068 2.392 -5.723 1.00 95.69 164 HIS A C 1
ATOM 1294 O O . HIS A 1 164 ? 23.074 2.777 -5.133 1.00 95.69 164 HIS A O 1
ATOM 1300 N N . PHE A 1 165 ? 21.620 1.140 -5.608 1.00 97.06 165 PHE A N 1
ATOM 1301 C CA . PHE A 1 165 ? 22.217 0.070 -4.814 1.00 97.06 165 PHE A CA 1
ATOM 1302 C C . PHE A 1 165 ? 22.115 -1.262 -5.566 1.00 97.06 165 PHE A C 1
ATOM 1304 O O . PHE A 1 165 ? 21.274 -1.427 -6.450 1.00 97.06 165 PHE A O 1
ATOM 1311 N N . ALA A 1 166 ? 22.965 -2.219 -5.197 1.00 96.44 166 ALA A N 1
ATOM 1312 C CA . ALA A 1 166 ? 22.949 -3.581 -5.714 1.00 96.44 166 ALA A CA 1
ATOM 1313 C C . ALA A 1 166 ? 23.479 -4.562 -4.646 1.00 96.44 166 ALA A C 1
ATOM 1315 O O . ALA A 1 166 ? 24.319 -4.152 -3.840 1.00 96.44 166 ALA A O 1
ATOM 1316 N N . PRO A 1 167 ? 23.060 -5.841 -4.656 1.00 97.44 167 PRO A N 1
ATOM 1317 C CA . PRO A 1 167 ? 21.973 -6.420 -5.459 1.00 97.44 167 PRO A CA 1
ATOM 1318 C C . PRO A 1 167 ? 20.590 -5.812 -5.141 1.00 97.44 167 PRO A C 1
ATOM 1320 O O . PRO A 1 167 ? 20.335 -5.398 -4.010 1.00 97.44 167 PRO A O 1
ATOM 1323 N N . VAL A 1 168 ? 19.719 -5.674 -6.151 1.00 97.69 168 VAL A N 1
ATOM 1324 C CA . VAL A 1 168 ? 18.478 -4.876 -6.028 1.00 97.69 168 VAL A CA 1
ATOM 1325 C C . VAL A 1 168 ? 17.453 -5.546 -5.111 1.00 97.69 168 VAL A C 1
ATOM 1327 O O . VAL A 1 168 ? 16.942 -4.896 -4.203 1.00 97.69 168 VAL A O 1
ATOM 1330 N N . LEU A 1 169 ? 17.171 -6.838 -5.298 1.00 98.00 169 LEU A N 1
ATOM 1331 C CA . LEU A 1 169 ? 16.180 -7.551 -4.487 1.00 98.00 169 LEU A CA 1
ATOM 1332 C C . LEU A 1 169 ? 16.597 -7.589 -3.011 1.00 98.00 169 LEU A C 1
ATOM 1334 O O . LEU A 1 169 ? 15.840 -7.183 -2.134 1.00 98.00 169 LEU A O 1
ATOM 1338 N N . GLU A 1 170 ? 17.831 -7.991 -2.735 1.00 97.88 170 GLU A N 1
ATOM 1339 C CA . GLU A 1 170 ? 18.407 -8.082 -1.395 1.00 97.88 170 GLU A CA 1
ATOM 1340 C C . GLU A 1 170 ? 18.475 -6.709 -0.719 1.00 97.88 170 GLU A C 1
ATOM 1342 O O . GLU A 1 170 ? 18.204 -6.578 0.479 1.00 97.88 170 GLU A O 1
ATOM 1347 N N . GLY A 1 171 ? 18.789 -5.664 -1.489 1.00 98.00 171 GLY A N 1
ATOM 1348 C CA . GLY A 1 171 ? 18.794 -4.285 -1.017 1.00 98.00 171 GLY A CA 1
ATOM 1349 C C . GLY A 1 171 ? 17.405 -3.781 -0.620 1.00 98.00 171 GLY A C 1
ATOM 1350 O O . GLY A 1 171 ? 17.297 -3.053 0.372 1.00 98.00 171 GLY A O 1
ATOM 1351 N N . ILE A 1 172 ? 16.354 -4.183 -1.343 1.00 98.38 172 ILE A N 1
ATOM 1352 C CA . ILE A 1 172 ? 14.955 -3.896 -0.988 1.00 98.38 172 ILE A CA 1
ATOM 1353 C C . ILE A 1 172 ? 14.555 -4.682 0.258 1.00 98.38 172 ILE A C 1
ATOM 1355 O O . ILE A 1 172 ? 14.074 -4.092 1.220 1.00 98.38 172 ILE A O 1
ATOM 1359 N N . VAL A 1 173 ? 14.805 -5.992 0.288 1.00 98.44 173 VAL A N 1
ATOM 1360 C CA . VAL A 1 173 ? 14.441 -6.863 1.420 1.00 98.44 173 VAL A CA 1
ATOM 1361 C C . VAL A 1 173 ? 15.087 -6.371 2.716 1.00 98.44 173 VAL A C 1
ATOM 1363 O O . VAL A 1 173 ? 14.422 -6.273 3.742 1.00 98.44 173 VAL A O 1
ATOM 1366 N N . THR A 1 174 ? 16.355 -5.957 2.660 1.00 97.88 174 THR A N 1
ATOM 1367 C CA . THR A 1 174 ? 17.086 -5.418 3.817 1.00 97.88 174 THR A CA 1
ATOM 1368 C C . THR A 1 174 ? 16.496 -4.091 4.315 1.00 97.88 174 THR A C 1
ATOM 1370 O O . THR A 1 174 ? 16.470 -3.843 5.521 1.00 97.88 174 THR A O 1
ATOM 1373 N N . ARG A 1 175 ? 15.994 -3.229 3.418 1.00 97.88 175 ARG A N 1
ATOM 1374 C CA . ARG A 1 175 ? 15.244 -2.011 3.789 1.00 97.88 175 ARG A CA 1
ATOM 1375 C C . ARG A 1 175 ? 13.914 -2.374 4.438 1.00 97.88 175 ARG A C 1
ATOM 1377 O O . ARG A 1 175 ? 13.642 -1.935 5.552 1.00 97.88 175 ARG A O 1
ATOM 1384 N N . MET A 1 176 ? 13.135 -3.242 3.797 1.00 98.00 176 MET A N 1
ATOM 1385 C CA . MET A 1 176 ? 11.835 -3.685 4.305 1.00 98.00 176 MET A CA 1
ATOM 1386 C C . MET A 1 176 ? 11.945 -4.357 5.673 1.00 98.00 176 MET A C 1
ATOM 1388 O O . MET A 1 176 ? 11.111 -4.102 6.538 1.00 98.00 176 MET A O 1
ATOM 1392 N N . GLN A 1 177 ? 13.005 -5.130 5.918 1.00 96.94 177 GLN A N 1
ATOM 1393 C CA . GLN A 1 177 ? 13.275 -5.725 7.224 1.00 96.94 177 GLN A CA 1
ATOM 1394 C C . GLN A 1 177 ? 13.409 -4.655 8.319 1.00 96.94 177 GLN A C 1
ATOM 1396 O O . GLN A 1 177 ? 12.810 -4.796 9.385 1.00 96.94 177 GLN A O 1
ATOM 1401 N N . ARG A 1 178 ? 14.145 -3.561 8.066 1.00 96.81 178 ARG A N 1
ATOM 1402 C CA . ARG A 1 178 ? 14.282 -2.451 9.029 1.00 96.81 178 ARG A CA 1
ATOM 1403 C C . ARG A 1 178 ? 12.952 -1.741 9.269 1.00 96.81 178 ARG A C 1
ATOM 1405 O O . ARG A 1 178 ? 12.584 -1.531 10.424 1.00 96.81 178 ARG A O 1
ATOM 1412 N N . LEU A 1 179 ? 12.212 -1.441 8.202 1.00 97.12 179 LEU A N 1
ATOM 1413 C CA . LEU A 1 179 ? 10.909 -0.772 8.281 1.00 97.12 179 LEU A CA 1
ATOM 1414 C C . LEU A 1 179 ? 9.874 -1.605 9.046 1.00 97.12 179 LEU A C 1
ATOM 1416 O O . LEU A 1 179 ? 9.181 -1.100 9.925 1.00 97.12 179 LEU A O 1
ATOM 1420 N N . CYS A 1 180 ? 9.789 -2.902 8.756 1.00 96.38 180 CYS A N 1
ATOM 1421 C CA . CYS A 1 180 ? 8.834 -3.792 9.408 1.00 96.38 180 CYS A CA 1
ATOM 1422 C C . CYS A 1 180 ? 9.213 -4.083 10.865 1.00 96.38 180 CYS A C 1
ATOM 1424 O O . CYS A 1 180 ? 8.328 -4.189 11.714 1.00 96.38 180 CYS A O 1
ATOM 1426 N N . LYS A 1 181 ? 10.514 -4.159 11.185 1.00 95.25 181 LYS A N 1
ATOM 1427 C CA . LYS A 1 181 ? 11.009 -4.309 12.564 1.00 95.25 181 LYS A CA 1
ATOM 1428 C C . LYS A 1 181 ? 10.681 -3.101 13.444 1.00 95.25 181 LYS A C 1
ATOM 1430 O O . LYS A 1 181 ? 10.519 -3.263 14.651 1.00 95.25 181 LYS A O 1
ATOM 1435 N N . ALA A 1 182 ? 10.563 -1.910 12.859 1.00 95.88 182 ALA A N 1
ATOM 1436 C CA . ALA A 1 182 ? 10.179 -0.704 13.586 1.00 95.88 182 ALA A CA 1
ATOM 1437 C C . ALA A 1 182 ? 8.704 -0.700 14.032 1.00 95.88 182 ALA A C 1
ATOM 1439 O O . ALA A 1 182 ? 8.333 0.103 14.884 1.00 95.88 182 ALA A O 1
ATOM 1440 N N . VAL A 1 183 ? 7.867 -1.597 13.496 1.00 96.19 183 VAL A N 1
ATOM 1441 C CA . VAL A 1 183 ? 6.466 -1.754 13.904 1.00 96.19 183 VAL A CA 1
ATOM 1442 C C . VAL A 1 183 ? 6.371 -2.825 15.003 1.00 96.19 183 VAL A C 1
ATOM 1444 O O . VAL A 1 183 ? 6.619 -4.002 14.716 1.00 96.19 183 VAL A O 1
ATOM 1447 N N . PRO A 1 184 ? 5.964 -2.472 16.241 1.00 94.00 184 PRO A N 1
ATOM 1448 C CA . PRO A 1 184 ? 5.755 -3.429 17.327 1.00 94.00 184 PRO A CA 1
ATOM 1449 C C . PRO A 1 184 ? 4.903 -4.638 16.913 1.00 94.00 184 PRO A C 1
ATOM 1451 O O . PRO A 1 184 ? 3.909 -4.497 16.201 1.00 94.00 184 PRO A O 1
ATOM 1454 N N . SER A 1 185 ? 5.269 -5.833 17.385 1.00 90.88 185 SER A N 1
ATOM 1455 C CA . SER A 1 185 ? 4.666 -7.111 16.961 1.00 90.88 185 SER A CA 1
ATOM 1456 C C . SER A 1 185 ? 3.166 -7.231 17.245 1.00 90.88 185 SER A C 1
ATOM 1458 O O . SER A 1 185 ? 2.461 -7.905 16.502 1.00 90.88 185 SER A O 1
ATOM 1460 N N . GLY A 1 186 ? 2.665 -6.552 18.282 1.00 92.06 186 GLY A N 1
ATOM 1461 C CA . GLY A 1 186 ? 1.234 -6.498 18.599 1.00 92.06 186 GLY A CA 1
ATOM 1462 C C . GLY A 1 186 ? 0.405 -5.631 17.646 1.00 92.06 186 GLY A C 1
ATOM 1463 O O . GLY A 1 186 ? -0.820 -5.640 17.739 1.00 92.06 186 GLY A O 1
ATOM 1464 N N . ILE A 1 187 ? 1.046 -4.879 16.744 1.00 96.19 187 ILE A N 1
ATOM 1465 C CA . ILE A 1 187 ? 0.363 -4.026 15.772 1.00 96.19 187 ILE A CA 1
ATOM 1466 C C . ILE A 1 187 ? 0.231 -4.780 14.439 1.00 96.19 187 ILE A C 1
ATOM 1468 O O . ILE A 1 187 ? 1.251 -5.210 13.880 1.00 96.19 187 ILE A O 1
ATOM 1472 N N . PRO A 1 188 ? -0.996 -4.923 13.906 1.00 96.94 188 PRO A N 1
ATOM 1473 C CA . PRO A 1 188 ? -1.232 -5.455 12.571 1.00 96.94 188 PRO A CA 1
ATOM 1474 C C . PRO A 1 188 ? -0.429 -4.700 11.508 1.00 96.94 188 PRO A C 1
ATOM 1476 O O . PRO A 1 188 ? -0.442 -3.467 11.486 1.00 96.94 188 PRO A O 1
ATOM 1479 N N . LEU A 1 189 ? 0.257 -5.444 10.640 1.00 97.19 189 LEU A N 1
ATOM 1480 C CA . LEU A 1 189 ? 1.134 -4.891 9.606 1.00 97.19 189 LEU A CA 1
ATOM 1481 C C . LEU A 1 189 ? 0.743 -5.412 8.228 1.00 97.19 189 LEU A C 1
ATOM 1483 O O . LEU A 1 189 ? 0.703 -6.624 8.023 1.00 97.19 189 LEU A O 1
ATOM 1487 N N . GLY A 1 190 ? 0.513 -4.499 7.296 1.00 97.25 190 GLY A N 1
ATOM 1488 C CA . GLY A 1 190 ? 0.214 -4.788 5.906 1.00 97.25 190 GLY A CA 1
ATOM 1489 C C . GLY A 1 190 ? 1.312 -4.389 4.940 1.00 97.25 190 GLY A C 1
ATOM 1490 O O . GLY A 1 190 ? 2.056 -3.439 5.192 1.00 97.25 190 GLY A O 1
ATOM 1491 N N . LEU A 1 191 ? 1.351 -5.069 3.797 1.00 97.38 191 LEU A N 1
ATOM 1492 C CA . LEU A 1 191 ? 2.154 -4.681 2.639 1.00 97.38 191 LEU A CA 1
ATOM 1493 C C . LEU A 1 191 ? 1.229 -4.385 1.456 1.00 97.38 191 LEU A C 1
ATOM 1495 O O . LEU A 1 191 ? 0.456 -5.251 1.042 1.00 97.38 191 LEU A O 1
ATOM 1499 N N . HIS A 1 192 ? 1.319 -3.184 0.892 1.00 96.25 192 HIS A N 1
ATOM 1500 C CA . HIS A 1 192 ? 0.605 -2.813 -0.326 1.00 96.25 192 HIS A CA 1
ATOM 1501 C C . HIS A 1 192 ? 1.572 -2.739 -1.500 1.00 96.25 192 HIS A C 1
ATOM 1503 O O . HIS A 1 192 ? 2.394 -1.830 -1.582 1.00 96.25 192 HIS A O 1
ATOM 1509 N N . LEU A 1 193 ? 1.479 -3.712 -2.405 1.00 95.12 193 LEU A N 1
ATOM 1510 C CA . LEU A 1 193 ? 2.296 -3.766 -3.607 1.00 95.12 193 LEU A CA 1
ATOM 1511 C C . LEU A 1 193 ? 1.587 -2.945 -4.685 1.00 95.12 193 LEU A C 1
ATOM 1513 O O . LEU A 1 193 ? 0.416 -3.189 -4.986 1.00 95.12 193 LEU A O 1
ATOM 1517 N N . CYS A 1 194 ? 2.283 -1.963 -5.247 1.00 88.00 194 CYS A N 1
ATOM 1518 C CA . CYS A 1 194 ? 1.724 -1.004 -6.189 1.00 88.00 194 CYS A CA 1
ATOM 1519 C C . CYS A 1 194 ? 2.604 -0.904 -7.438 1.00 88.00 194 CYS A C 1
ATOM 1521 O O . CYS A 1 194 ? 3.821 -0.777 -7.343 1.00 88.00 194 CYS A O 1
ATOM 1523 N N . TYR A 1 195 ? 1.980 -0.924 -8.615 1.00 87.19 195 TYR A N 1
ATOM 1524 C CA . TYR 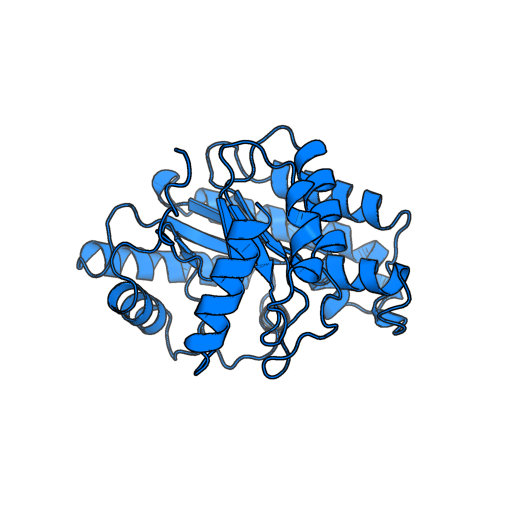A 1 195 ? 2.637 -0.649 -9.900 1.00 87.19 195 TYR A CA 1
ATOM 1525 C C . TYR A 1 195 ? 2.415 0.810 -10.363 1.00 87.19 195 TYR A C 1
ATOM 1527 O O . TYR A 1 195 ? 2.593 1.146 -11.537 1.00 87.19 195 TYR A O 1
ATOM 1535 N N . GLY A 1 196 ? 2.026 1.687 -9.428 1.00 75.88 196 GLY A N 1
ATOM 1536 C CA . GLY A 1 196 ? 1.530 3.041 -9.685 1.00 75.88 196 GLY A CA 1
ATOM 1537 C C . GLY A 1 196 ? 0.188 3.032 -10.416 1.00 75.88 196 GLY A C 1
ATOM 1538 O O . GLY A 1 196 ? -0.117 2.091 -11.127 1.00 75.88 196 GLY A O 1
ATOM 1539 N N . ASP A 1 197 ? -0.619 4.078 -10.263 1.00 68.19 197 ASP A N 1
ATOM 1540 C CA . ASP A 1 197 ? -1.817 4.282 -11.085 1.00 68.19 197 ASP A CA 1
ATOM 1541 C C . ASP A 1 197 ? -1.717 5.657 -11.734 1.00 68.19 197 ASP A C 1
ATOM 1543 O O . ASP A 1 197 ? -1.608 6.680 -11.051 1.00 68.19 197 ASP A O 1
ATOM 1547 N N . TYR A 1 198 ? -1.738 5.673 -13.060 1.00 53.72 198 TYR A N 1
ATOM 1548 C CA . TYR A 1 198 ? -1.942 6.869 -13.848 1.00 53.72 198 TYR A CA 1
ATOM 1549 C C . TYR A 1 198 ? -3.148 6.648 -14.757 1.00 53.72 198 TYR A C 1
ATOM 1551 O O . TYR A 1 198 ? -3.096 5.864 -15.701 1.00 53.72 198 TYR A O 1
ATOM 1559 N N . ARG A 1 199 ? -4.248 7.358 -14.476 1.00 54.69 199 ARG A N 1
ATOM 1560 C CA . ARG A 1 199 ? -5.507 7.288 -15.243 1.00 54.69 199 ARG A CA 1
ATOM 1561 C C . ARG A 1 199 ? -6.082 5.866 -15.356 1.00 54.69 199 ARG A C 1
ATOM 1563 O O . ARG A 1 199 ? -6.566 5.505 -16.425 1.00 54.69 199 ARG A O 1
ATOM 1570 N N . HIS A 1 200 ? -6.076 5.097 -14.263 1.00 59.66 200 HIS A N 1
ATOM 1571 C CA . HIS A 1 200 ? -6.582 3.713 -14.224 1.00 59.66 200 HIS A CA 1
ATOM 1572 C C . HIS A 1 200 ? -5.741 2.703 -15.017 1.00 59.66 200 HIS A C 1
ATOM 1574 O O . HIS A 1 200 ? -6.215 1.614 -15.327 1.00 59.66 200 HIS A O 1
ATOM 1580 N N . THR A 1 201 ? -4.499 3.067 -15.339 1.00 55.69 201 THR A N 1
ATOM 1581 C CA . THR A 1 201 ? -3.489 2.166 -15.905 1.00 55.69 201 THR A CA 1
ATOM 1582 C C . THR A 1 201 ? -2.240 2.213 -15.049 1.00 55.69 201 THR A C 1
ATOM 1584 O O . THR A 1 201 ? -1.910 3.265 -14.489 1.00 55.69 201 THR A O 1
ATOM 1587 N N . HIS A 1 202 ? -1.541 1.092 -14.936 1.00 66.12 202 HIS A N 1
ATOM 1588 C CA . HIS A 1 202 ? -0.294 1.057 -14.191 1.00 66.12 202 HIS A CA 1
ATOM 1589 C C . HIS A 1 202 ? 0.836 1.755 -14.954 1.00 66.12 202 HIS A C 1
ATOM 1591 O O . HIS A 1 202 ? 0.822 1.829 -16.183 1.00 66.12 202 HIS A O 1
ATOM 1597 N N . ILE A 1 203 ? 1.858 2.244 -14.236 1.00 69.31 203 ILE A N 1
ATOM 1598 C CA . ILE A 1 203 ? 3.065 2.804 -14.882 1.00 69.31 203 ILE A CA 1
ATOM 1599 C C . ILE A 1 203 ? 3.767 1.717 -15.706 1.00 69.31 203 ILE A C 1
ATOM 1601 O O . ILE A 1 203 ? 4.291 1.978 -16.788 1.00 69.31 203 ILE A O 1
ATOM 1605 N N . VAL A 1 204 ? 3.730 0.483 -15.205 1.00 81.62 204 VAL A N 1
ATOM 1606 C CA . VAL A 1 204 ? 4.023 -0.727 -15.966 1.00 81.62 204 VAL A CA 1
ATOM 1607 C C . VAL A 1 204 ? 3.010 -1.794 -15.579 1.00 81.62 204 VAL A C 1
ATOM 1609 O O . VAL A 1 204 ? 2.881 -2.126 -14.406 1.00 81.62 204 VAL A O 1
ATOM 1612 N N . GLU A 1 205 ? 2.276 -2.328 -16.552 1.00 84.06 205 GLU A N 1
ATOM 1613 C CA . GLU A 1 205 ? 1.299 -3.382 -16.274 1.00 84.06 205 GLU A CA 1
ATOM 1614 C C . GLU A 1 205 ? 2.016 -4.675 -15.850 1.00 84.06 205 GLU A C 1
ATOM 1616 O O . GLU A 1 205 ? 2.910 -5.130 -16.571 1.00 84.06 205 GLU A O 1
ATOM 1621 N N . PRO A 1 206 ? 1.693 -5.296 -14.707 1.00 88.62 206 PRO A N 1
ATOM 1622 C CA . PRO A 1 206 ? 2.259 -6.593 -14.348 1.00 88.62 206 PRO A CA 1
ATOM 1623 C C . PRO A 1 206 ? 1.951 -7.645 -15.425 1.00 88.62 206 PRO A C 1
ATOM 1625 O O . PRO A 1 206 ? 0.822 -7.780 -15.897 1.00 88.62 206 PRO A O 1
ATOM 1628 N N . GLN A 1 207 ? 2.970 -8.408 -15.830 1.00 91.38 207 GLN A N 1
ATOM 1629 C CA . GLN A 1 207 ? 2.789 -9.528 -16.765 1.00 91.38 207 GLN A CA 1
ATOM 1630 C C . GLN A 1 207 ? 2.121 -10.729 -16.090 1.00 91.38 207 GLN A C 1
ATOM 1632 O O . GLN A 1 207 ? 1.380 -11.464 -16.739 1.00 91.38 207 GLN A O 1
ATOM 1637 N N . ASP A 1 208 ? 2.368 -10.896 -14.800 1.00 94.94 208 ASP A N 1
ATOM 1638 C CA . ASP A 1 208 ? 1.866 -11.933 -13.909 1.00 94.94 208 ASP A CA 1
ATOM 1639 C C . ASP A 1 208 ? 2.098 -11.464 -12.459 1.00 94.94 208 ASP A C 1
ATOM 1641 O O . ASP A 1 208 ? 2.631 -10.372 -12.216 1.00 94.94 208 ASP A O 1
ATOM 1645 N N . LEU A 1 209 ? 1.716 -12.287 -11.482 1.00 96.56 209 LEU A N 1
ATOM 1646 C CA . LEU A 1 209 ? 1.995 -12.030 -10.067 1.00 96.56 209 LEU A CA 1
ATOM 1647 C C . LEU A 1 209 ? 3.386 -12.510 -9.604 1.00 96.56 209 LEU A C 1
ATOM 1649 O O . LEU A 1 209 ? 3.709 -12.360 -8.424 1.00 96.56 209 LEU A O 1
ATOM 1653 N N . LEU A 1 210 ? 4.245 -13.050 -10.480 1.00 96.50 210 LEU A N 1
ATOM 1654 C CA . LEU A 1 210 ? 5.500 -13.702 -10.076 1.00 96.50 210 LEU A CA 1
ATOM 1655 C C . LEU A 1 210 ? 6.434 -12.749 -9.335 1.00 96.50 210 LEU A C 1
ATOM 1657 O O . LEU A 1 210 ? 6.957 -13.102 -8.280 1.00 96.50 210 LEU A O 1
ATOM 1661 N N . LEU A 1 211 ? 6.628 -11.534 -9.857 1.00 97.12 211 LEU A N 1
ATOM 1662 C CA . LEU A 1 211 ? 7.538 -10.564 -9.245 1.00 97.12 211 LEU A CA 1
ATOM 1663 C C . LEU A 1 211 ? 7.100 -10.187 -7.822 1.00 97.12 211 LEU A C 1
ATOM 1665 O O . LEU A 1 211 ? 7.925 -10.151 -6.907 1.00 97.12 211 LEU A O 1
ATOM 1669 N N . VAL A 1 212 ? 5.806 -9.914 -7.629 1.00 97.12 212 VAL A N 1
ATOM 1670 C CA . VAL A 1 212 ? 5.274 -9.495 -6.324 1.00 97.12 212 VAL A CA 1
ATOM 1671 C C . VAL A 1 212 ? 5.214 -10.654 -5.335 1.00 97.12 212 VAL A C 1
ATOM 1673 O O . VAL A 1 212 ? 5.544 -10.449 -4.170 1.00 97.12 212 VAL A O 1
ATOM 1676 N N . VAL A 1 213 ? 4.895 -11.873 -5.785 1.00 97.62 213 VAL A N 1
ATOM 1677 C CA . VAL A 1 213 ? 4.964 -13.081 -4.947 1.00 97.62 213 VAL A CA 1
ATOM 1678 C C . VAL A 1 213 ? 6.399 -13.332 -4.491 1.00 97.62 213 VAL A C 1
ATOM 1680 O O . VAL A 1 213 ? 6.647 -13.504 -3.299 1.00 97.62 213 VAL A O 1
ATOM 1683 N N . GLN A 1 214 ? 7.370 -13.278 -5.408 1.00 97.75 214 GLN A N 1
ATOM 1684 C CA . GLN A 1 214 ? 8.781 -13.444 -5.063 1.00 97.75 214 GLN A CA 1
ATOM 1685 C C . GLN A 1 214 ? 9.235 -12.395 -4.048 1.00 97.75 214 GLN A C 1
ATOM 1687 O O . GLN A 1 214 ? 9.859 -12.755 -3.051 1.00 97.75 214 GLN A O 1
ATOM 1692 N N . LEU A 1 215 ? 8.914 -11.118 -4.264 1.00 98.06 215 LEU A N 1
ATOM 1693 C CA . LEU A 1 215 ? 9.283 -10.053 -3.333 1.00 98.06 215 LEU A CA 1
ATOM 1694 C C . LEU A 1 215 ? 8.680 -10.284 -1.940 1.00 98.06 215 LEU A C 1
ATOM 1696 O O . LEU A 1 215 ? 9.404 -10.221 -0.946 1.00 98.06 215 LEU A O 1
ATOM 1700 N N . VAL A 1 216 ? 7.383 -10.587 -1.868 1.00 97.81 216 VAL A N 1
ATOM 1701 C CA . VAL A 1 216 ? 6.679 -10.841 -0.604 1.00 97.81 216 VAL A CA 1
ATOM 1702 C C . VAL A 1 216 ? 7.287 -12.025 0.140 1.00 97.81 216 VAL A C 1
ATOM 1704 O O . VAL A 1 216 ? 7.586 -11.888 1.322 1.00 97.81 216 VAL A O 1
ATOM 1707 N N . ASN A 1 217 ? 7.568 -13.140 -0.534 1.00 97.81 217 ASN A N 1
ATOM 1708 C CA . ASN A 1 217 ? 8.192 -14.304 0.100 1.00 97.81 217 ASN A CA 1
ATOM 1709 C C . ASN A 1 217 ? 9.569 -13.970 0.688 1.00 97.81 217 ASN A C 1
ATOM 1711 O O . ASN A 1 217 ? 9.893 -14.392 1.798 1.00 97.81 217 ASN A O 1
ATOM 1715 N N . HIS A 1 218 ? 10.384 -13.189 -0.029 1.00 97.94 218 HIS A N 1
ATOM 1716 C CA . HIS A 1 218 ? 11.689 -12.769 0.486 1.00 97.94 218 HIS A CA 1
ATOM 1717 C C . HIS A 1 218 ? 11.555 -11.836 1.695 1.00 97.94 218 HIS A C 1
ATOM 1719 O O . HIS A 1 218 ? 12.326 -11.9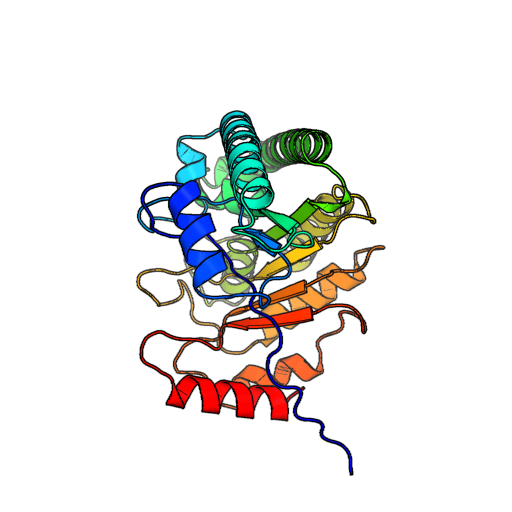73 2.645 1.00 97.94 218 HIS A O 1
ATOM 1725 N N . ILE A 1 219 ? 10.583 -10.918 1.685 1.00 97.06 219 ILE A N 1
ATOM 1726 C CA . ILE A 1 219 ? 10.299 -10.038 2.827 1.00 97.06 219 ILE A CA 1
ATOM 1727 C C . ILE A 1 219 ? 9.832 -10.865 4.027 1.00 97.06 219 ILE A C 1
ATOM 1729 O O . ILE A 1 219 ? 10.426 -10.748 5.097 1.00 97.06 219 ILE A O 1
ATOM 1733 N N . THR A 1 220 ? 8.835 -11.735 3.851 1.00 95.50 220 THR A N 1
ATOM 1734 C CA . THR A 1 220 ? 8.301 -12.584 4.926 1.00 95.50 220 THR A CA 1
ATOM 1735 C C . THR A 1 220 ? 9.394 -13.453 5.537 1.00 95.50 220 THR A C 1
ATOM 1737 O O . THR A 1 220 ? 9.547 -13.480 6.754 1.00 95.50 220 THR A O 1
ATOM 1740 N N . LYS A 1 221 ? 10.220 -14.105 4.710 1.00 95.81 221 LYS A N 1
ATOM 1741 C CA . LYS A 1 221 ? 11.327 -14.950 5.180 1.00 95.81 221 LYS A CA 1
ATOM 1742 C C . LYS A 1 221 ? 12.401 -14.174 5.951 1.00 95.81 221 LYS A C 1
ATOM 1744 O O . LYS A 1 221 ? 13.086 -14.752 6.789 1.00 95.81 221 LYS A O 1
ATOM 1749 N N . ALA A 1 222 ? 12.579 -12.886 5.661 1.00 94.94 222 ALA A N 1
ATOM 1750 C CA . ALA A 1 222 ? 13.546 -12.030 6.346 1.00 94.94 222 ALA A CA 1
ATOM 1751 C C . ALA A 1 222 ? 13.023 -11.454 7.677 1.00 94.94 222 ALA A C 1
ATOM 1753 O O . ALA A 1 222 ? 13.755 -10.732 8.362 1.00 94.94 222 ALA A O 1
ATOM 1754 N N . MET A 1 223 ? 11.769 -11.726 8.044 1.00 90.19 223 MET A N 1
ATOM 1755 C CA . MET A 1 223 ? 11.104 -11.131 9.198 1.00 90.19 223 MET A CA 1
ATOM 1756 C C . MET A 1 223 ? 10.782 -12.160 10.283 1.00 90.19 223 MET A C 1
ATOM 1758 O O . MET A 1 223 ? 10.223 -13.213 10.015 1.00 90.19 223 MET A O 1
ATOM 1762 N N . ASP A 1 224 ? 11.015 -11.782 11.542 1.00 89.00 224 ASP A N 1
ATOM 1763 C CA . ASP A 1 224 ? 10.657 -12.596 12.718 1.00 89.00 224 ASP A CA 1
ATOM 1764 C C . ASP A 1 224 ? 9.222 -12.329 13.224 1.00 89.00 224 ASP A C 1
ATOM 1766 O O . ASP A 1 224 ? 8.856 -12.704 14.339 1.00 89.00 224 ASP A O 1
ATOM 1770 N N . ARG A 1 225 ? 8.403 -11.616 12.441 1.00 91.19 225 ARG A N 1
ATOM 1771 C CA . ARG A 1 225 ? 7.015 -11.270 12.783 1.00 91.19 225 ARG A CA 1
ATOM 1772 C C . ARG A 1 225 ? 6.073 -11.598 11.624 1.00 91.19 225 ARG A C 1
ATOM 1774 O O . ARG A 1 225 ? 6.481 -11.465 10.472 1.00 91.19 225 ARG A O 1
ATOM 1781 N N . PRO A 1 226 ? 4.801 -11.930 11.899 1.00 91.88 226 PRO A N 1
ATOM 1782 C CA . PRO A 1 226 ? 3.828 -12.144 10.840 1.00 91.88 226 PRO A CA 1
ATOM 1783 C C . PRO A 1 226 ? 3.462 -10.833 10.131 1.00 91.88 226 PRO A C 1
ATOM 1785 O O . PRO A 1 226 ? 3.407 -9.752 10.744 1.00 91.88 226 PRO A O 1
ATOM 1788 N N . ILE A 1 227 ? 3.158 -10.968 8.842 1.00 94.50 227 ILE A N 1
ATOM 1789 C CA . ILE A 1 227 ? 2.401 -9.994 8.057 1.00 94.50 227 ILE A CA 1
ATOM 1790 C C . ILE A 1 227 ? 0.915 -10.307 8.241 1.00 94.50 227 ILE A C 1
ATOM 1792 O O . ILE A 1 227 ? 0.503 -11.461 8.207 1.00 94.50 227 ILE A O 1
ATOM 1796 N N . SER A 1 228 ? 0.112 -9.279 8.494 1.00 95.75 228 SER A N 1
ATOM 1797 C CA . SER A 1 228 ? -1.326 -9.413 8.734 1.00 95.75 228 SER A CA 1
ATOM 1798 C C . SER A 1 228 ? -2.132 -9.387 7.439 1.00 95.75 228 SER A C 1
ATOM 1800 O O . SER A 1 228 ? -3.119 -10.109 7.333 1.00 95.75 228 SER A O 1
ATOM 1802 N N . TRP A 1 229 ? -1.730 -8.579 6.455 1.00 96.75 229 TRP A N 1
ATOM 1803 C CA . TRP A 1 229 ? -2.339 -8.601 5.126 1.00 96.75 229 TRP A CA 1
ATOM 1804 C C . TRP A 1 229 ? -1.362 -8.211 4.025 1.00 96.75 229 TRP A C 1
ATOM 1806 O O . TRP A 1 229 ? -0.393 -7.483 4.246 1.00 96.75 229 TRP A O 1
ATOM 1816 N N . ILE A 1 230 ? -1.642 -8.680 2.817 1.00 96.75 230 ILE A N 1
ATOM 1817 C CA . ILE A 1 230 ? -0.887 -8.356 1.610 1.00 96.75 230 ILE A CA 1
ATOM 1818 C C . ILE A 1 230 ? -1.875 -7.956 0.531 1.00 96.75 230 ILE A C 1
ATOM 1820 O O . ILE A 1 230 ? -2.851 -8.661 0.290 1.00 96.75 230 ILE A O 1
ATOM 1824 N N . HIS A 1 231 ? -1.609 -6.840 -0.136 1.00 96.50 231 HIS A N 1
ATOM 1825 C CA . HIS A 1 231 ? -2.373 -6.411 -1.296 1.00 96.50 231 HIS A CA 1
ATOM 1826 C C . HIS A 1 231 ? -1.560 -6.545 -2.581 1.00 96.50 231 HIS A C 1
ATOM 1828 O O . HIS A 1 231 ? -0.480 -5.962 -2.673 1.00 96.50 231 HIS A O 1
ATOM 1834 N N . MET A 1 232 ? -2.119 -7.207 -3.596 1.00 95.44 232 MET A N 1
ATOM 1835 C CA . MET A 1 232 ? -1.546 -7.287 -4.945 1.00 95.44 232 MET A CA 1
ATOM 1836 C C . MET A 1 232 ? -2.528 -6.742 -5.997 1.00 95.44 232 MET A C 1
ATOM 1838 O O . MET A 1 232 ? -3.714 -7.088 -5.965 1.00 95.44 232 MET A O 1
ATOM 1842 N N . PRO A 1 233 ? -2.066 -5.908 -6.947 1.00 92.50 233 PRO A N 1
ATOM 1843 C CA . PRO A 1 233 ? -2.930 -5.345 -7.970 1.00 92.50 233 PRO A CA 1
ATOM 1844 C C . PRO A 1 233 ? -3.208 -6.367 -9.077 1.00 92.50 233 PRO A C 1
ATOM 1846 O O . PRO A 1 233 ? -2.369 -7.209 -9.407 1.00 92.50 233 PRO A O 1
ATOM 1849 N N . VAL A 1 234 ? -4.396 -6.273 -9.669 1.00 93.19 234 VAL A N 1
ATOM 1850 C CA . VAL A 1 234 ? -4.815 -7.087 -10.814 1.00 93.19 234 VAL A CA 1
ATOM 1851 C C . VAL A 1 234 ? -5.365 -6.136 -11.876 1.00 93.19 234 VAL A C 1
ATOM 1853 O O . VAL A 1 234 ? -6.370 -5.470 -11.609 1.00 93.19 234 VAL A O 1
ATOM 1856 N N . PRO A 1 235 ? -4.724 -6.014 -13.050 1.00 92.12 235 PRO A N 1
ATOM 1857 C CA . PRO A 1 235 ? -5.232 -5.166 -14.120 1.00 92.12 235 PRO A CA 1
ATOM 1858 C C . PRO A 1 235 ? -6.612 -5.628 -14.596 1.00 92.12 235 PRO A C 1
ATOM 1860 O O . PRO A 1 235 ? -6.986 -6.795 -14.450 1.00 92.12 235 PRO A O 1
ATOM 1863 N N . GLN A 1 236 ? -7.391 -4.700 -15.150 1.00 91.19 236 GLN A N 1
ATOM 1864 C CA . GLN A 1 236 ? -8.791 -4.952 -15.497 1.00 91.19 236 GLN A CA 1
ATOM 1865 C C . GLN A 1 236 ? -8.954 -6.102 -16.504 1.00 91.19 236 GLN A C 1
ATOM 1867 O O . GLN A 1 236 ? -9.907 -6.874 -16.412 1.00 91.19 236 GLN A O 1
ATOM 1872 N N . ASP A 1 237 ? -8.027 -6.234 -17.446 1.00 91.12 237 ASP A N 1
ATOM 1873 C CA . ASP A 1 237 ? -8.042 -7.225 -18.522 1.00 91.12 237 ASP A CA 1
ATOM 1874 C C . ASP A 1 237 ? -7.443 -8.588 -18.131 1.00 91.12 237 ASP A C 1
ATOM 1876 O O . ASP A 1 237 ? -7.453 -9.506 -18.948 1.00 91.12 237 ASP A O 1
ATOM 1880 N N . ARG A 1 238 ? -6.959 -8.755 -16.892 1.00 93.94 238 ARG A N 1
ATOM 1881 C CA . ARG A 1 238 ? -6.336 -10.002 -16.416 1.00 93.94 238 ARG A CA 1
ATOM 1882 C C . ARG A 1 238 ? -7.329 -10.886 -15.676 1.00 93.94 238 ARG A C 1
ATOM 1884 O O . ARG A 1 238 ? -7.408 -10.869 -14.448 1.00 93.94 238 ARG A O 1
ATOM 1891 N N . ASP A 1 239 ? -8.097 -11.659 -16.439 1.00 94.12 239 ASP A N 1
ATOM 1892 C CA . ASP A 1 239 ? -8.932 -12.763 -15.949 1.00 94.12 239 ASP A CA 1
ATOM 1893 C C . ASP A 1 239 ? -8.408 -14.158 -16.352 1.00 94.12 239 ASP A C 1
ATOM 1895 O O . ASP A 1 239 ? -9.071 -15.166 -16.092 1.00 94.12 239 ASP A O 1
ATOM 1899 N N . ASP A 1 240 ? -7.194 -14.228 -16.910 1.00 95.94 240 ASP A N 1
ATOM 1900 C CA . ASP A 1 240 ? -6.486 -15.453 -17.291 1.00 95.94 240 ASP A CA 1
ATOM 1901 C C . ASP A 1 240 ? -5.794 -16.144 -16.106 1.00 95.94 240 ASP A C 1
ATOM 1903 O O . ASP A 1 240 ? -5.200 -15.492 -15.251 1.00 95.94 240 ASP A O 1
ATOM 1907 N N . SER A 1 241 ? -5.812 -17.482 -16.077 1.00 95.25 241 SER A N 1
ATOM 1908 C CA . SER A 1 241 ? -5.174 -18.269 -15.007 1.00 95.25 241 SER A CA 1
ATOM 1909 C C . SER A 1 241 ? -3.667 -18.032 -14.917 1.00 95.25 241 SER A C 1
ATOM 1911 O O . SER A 1 241 ? -3.133 -17.975 -13.813 1.00 95.25 241 SER A O 1
ATOM 1913 N N . ALA A 1 242 ? -3.000 -17.826 -16.059 1.00 96.19 242 ALA A N 1
ATOM 1914 C CA . ALA A 1 242 ? -1.557 -17.606 -16.131 1.00 96.19 242 ALA A CA 1
ATOM 1915 C C . ALA A 1 242 ? -1.104 -16.393 -15.300 1.00 96.19 242 ALA A C 1
ATOM 1917 O O . ALA A 1 242 ? -0.036 -16.428 -14.692 1.00 96.19 242 ALA A O 1
ATOM 1918 N N . TYR A 1 243 ? -1.931 -15.346 -15.195 1.00 96.56 243 TYR A N 1
ATOM 1919 C CA . TYR A 1 243 ? -1.658 -14.206 -14.318 1.00 96.56 243 TYR A CA 1
ATOM 1920 C C . TYR A 1 243 ? -1.550 -14.605 -12.834 1.00 96.56 243 TYR A C 1
ATOM 1922 O O . TYR A 1 243 ? -0.713 -14.065 -12.104 1.00 96.56 243 TYR A O 1
ATOM 1930 N N . PHE A 1 244 ? -2.382 -15.554 -12.393 1.00 96.94 244 PHE A N 1
ATOM 1931 C CA . PHE A 1 244 ? -2.537 -15.955 -10.991 1.00 96.94 244 PHE A CA 1
ATOM 1932 C C . PHE A 1 244 ? -1.700 -17.172 -10.583 1.00 96.94 244 PHE A C 1
ATOM 1934 O O . PHE A 1 244 ? -1.562 -17.415 -9.387 1.00 96.94 244 PHE A O 1
ATOM 1941 N N . GLU A 1 245 ? -1.110 -17.916 -11.524 1.00 96.00 245 GLU A N 1
ATOM 1942 C CA . GLU A 1 245 ? -0.355 -19.156 -11.253 1.00 96.00 245 GLU A CA 1
ATOM 1943 C C . GLU A 1 245 ? 0.710 -18.999 -10.156 1.00 96.00 245 GLU A C 1
ATOM 1945 O O . GLU A 1 245 ? 0.919 -19.902 -9.340 1.00 96.00 245 GLU A O 1
ATOM 1950 N N . ALA A 1 246 ? 1.356 -17.830 -10.092 1.00 96.62 246 ALA A N 1
ATOM 1951 C CA . ALA A 1 246 ? 2.377 -17.539 -9.093 1.00 96.62 246 ALA A CA 1
ATOM 1952 C C . ALA A 1 246 ? 1.849 -17.554 -7.648 1.00 96.62 246 ALA A C 1
ATOM 1954 O O . ALA A 1 246 ? 2.641 -17.777 -6.736 1.00 96.62 246 ALA A O 1
ATOM 1955 N N . LEU A 1 247 ? 0.543 -17.368 -7.413 1.00 95.81 247 LEU A N 1
ATOM 1956 C CA . LEU A 1 247 ? -0.041 -17.417 -6.067 1.00 95.81 247 LEU A CA 1
ATOM 1957 C C . LEU A 1 247 ? 0.201 -18.762 -5.380 1.00 95.81 247 LEU A C 1
ATOM 1959 O O . LEU A 1 247 ? 0.417 -18.779 -4.176 1.00 95.81 247 LEU A O 1
ATOM 1963 N N . SER A 1 248 ? 0.282 -19.863 -6.132 1.00 94.12 248 SER A N 1
ATOM 1964 C CA . SER A 1 248 ? 0.619 -21.191 -5.590 1.00 94.12 248 SER A CA 1
ATOM 1965 C C . SER A 1 248 ? 1.980 -21.254 -4.876 1.00 94.12 248 SER A C 1
ATOM 1967 O O . SER A 1 248 ? 2.248 -22.196 -4.132 1.00 94.12 248 SER A O 1
ATOM 1969 N N . GLN A 1 249 ? 2.846 -20.262 -5.105 1.00 95.88 249 GLN A N 1
ATOM 1970 C CA . GLN A 1 249 ? 4.160 -20.133 -4.479 1.00 95.88 249 GLN A CA 1
ATOM 1971 C C . GLN A 1 249 ? 4.163 -19.141 -3.309 1.00 95.88 249 GLN A C 1
ATOM 1973 O O . GLN A 1 249 ? 5.219 -18.941 -2.713 1.00 95.88 249 GLN A O 1
ATOM 1978 N N . LEU A 1 250 ? 3.046 -18.474 -3.003 1.00 95.88 250 LEU A N 1
ATOM 1979 C CA . LEU A 1 250 ? 2.972 -17.470 -1.945 1.00 95.88 250 LEU A CA 1
ATOM 1980 C C . LEU A 1 250 ? 3.149 -18.125 -0.567 1.00 95.88 250 LEU A C 1
ATOM 1982 O O . LEU A 1 250 ? 2.364 -18.977 -0.166 1.00 95.88 250 LEU A O 1
ATOM 1986 N N . ASP A 1 251 ? 4.176 -17.698 0.164 1.00 94.06 251 ASP A N 1
ATOM 1987 C CA . ASP A 1 251 ? 4.574 -18.255 1.459 1.00 94.06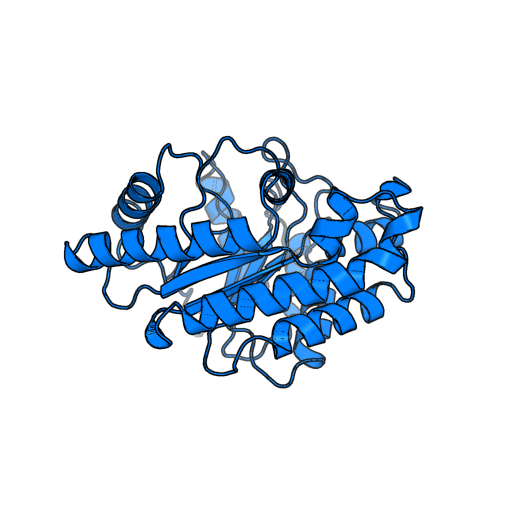 251 ASP A CA 1
ATOM 1988 C C . ASP A 1 251 ? 4.553 -17.155 2.528 1.00 94.06 251 ASP A C 1
ATOM 1990 O O . ASP A 1 251 ? 5.530 -16.435 2.763 1.00 94.06 251 ASP A O 1
ATOM 1994 N N . VAL A 1 252 ? 3.367 -16.957 3.109 1.00 91.25 252 VAL A N 1
ATOM 1995 C CA . VAL A 1 252 ? 3.059 -15.845 4.031 1.00 91.25 252 VAL A CA 1
ATOM 1996 C C . VAL A 1 252 ? 2.477 -16.314 5.368 1.00 91.25 252 VAL A C 1
ATOM 1998 O O . VAL A 1 252 ? 2.116 -15.498 6.219 1.00 91.25 252 VAL A O 1
ATOM 2001 N N . GLY A 1 253 ? 2.439 -17.635 5.568 1.00 86.44 253 GLY A N 1
ATOM 2002 C CA . GLY A 1 253 ? 1.808 -18.301 6.704 1.00 86.44 253 GLY A CA 1
ATOM 2003 C C . GLY A 1 253 ? 0.276 -18.240 6.685 1.00 86.44 253 GLY A C 1
ATOM 2004 O O . GLY A 1 253 ? -0.335 -17.448 5.972 1.00 86.44 253 GLY A O 1
ATOM 2005 N N . ASP A 1 254 ? -0.353 -19.054 7.532 1.00 85.00 254 ASP A N 1
ATOM 2006 C CA . ASP A 1 254 ? -1.811 -19.278 7.511 1.00 85.00 254 ASP A CA 1
ATOM 2007 C C . ASP A 1 254 ? -2.655 -18.085 7.999 1.00 85.00 254 ASP A C 1
ATOM 2009 O O . ASP A 1 254 ? -3.876 -18.073 7.855 1.00 85.00 254 ASP A O 1
ATOM 2013 N N . ASN A 1 255 ? -2.021 -17.089 8.624 1.00 86.44 255 ASN A N 1
ATOM 2014 C CA . ASN A 1 255 ? -2.710 -15.974 9.280 1.00 86.44 255 ASN A CA 1
ATOM 2015 C C . ASN A 1 255 ? -2.713 -14.676 8.459 1.00 86.44 255 ASN A C 1
ATOM 2017 O O . ASN A 1 255 ? -3.328 -13.699 8.893 1.00 86.44 255 ASN A O 1
ATOM 2021 N N . ALA A 1 256 ? -2.009 -14.631 7.325 1.00 92.81 256 ALA A N 1
ATOM 2022 C CA . ALA A 1 256 ? -1.979 -13.451 6.471 1.00 92.81 256 ALA A CA 1
ATOM 2023 C C . ALA A 1 256 ? -3.206 -13.420 5.550 1.00 92.81 256 ALA A C 1
ATOM 2025 O O . ALA A 1 256 ? -3.527 -14.397 4.877 1.00 92.81 256 ALA A O 1
ATOM 2026 N N . GLU A 1 257 ? -3.883 -12.276 5.483 1.00 93.62 257 GLU A N 1
ATOM 2027 C CA . GLU A 1 257 ? -4.991 -12.073 4.550 1.00 93.62 257 GLU A CA 1
ATOM 2028 C C . GLU A 1 257 ? -4.482 -11.565 3.196 1.00 93.62 257 GLU A C 1
ATOM 2030 O O . GLU A 1 257 ? -3.849 -10.510 3.113 1.00 93.62 257 GLU A O 1
ATOM 2035 N N . LEU A 1 258 ? -4.794 -12.287 2.118 1.00 93.50 258 LEU A N 1
ATOM 2036 C CA . LEU A 1 258 ? -4.499 -11.854 0.755 1.00 93.50 258 LEU A CA 1
ATOM 2037 C C . LEU A 1 258 ? -5.659 -11.025 0.187 1.00 93.50 258 LEU A C 1
ATOM 2039 O O . LEU A 1 258 ? -6.790 -11.497 0.084 1.00 93.50 258 LEU A O 1
ATOM 2043 N N . TYR A 1 259 ? -5.358 -9.798 -0.233 1.00 94.38 259 TYR A N 1
ATOM 2044 C CA . TYR A 1 259 ? -6.276 -8.898 -0.922 1.00 94.38 259 TYR A CA 1
ATOM 2045 C C . TYR A 1 259 ? -5.834 -8.716 -2.376 1.00 94.38 259 TYR A C 1
ATOM 2047 O O . TYR A 1 259 ? -4.797 -8.117 -2.658 1.00 94.38 259 TYR A O 1
ATOM 2055 N N . LEU A 1 260 ? -6.638 -9.210 -3.316 1.00 94.12 260 LEU A N 1
ATOM 2056 C CA . LEU A 1 260 ? -6.410 -9.019 -4.748 1.00 94.12 260 LEU A CA 1
ATOM 2057 C C . LEU A 1 260 ? -7.253 -7.849 -5.274 1.00 94.12 260 LEU A C 1
ATOM 2059 O O . LEU A 1 260 ? -8.447 -7.750 -4.979 1.00 94.12 260 LEU A O 1
ATOM 2063 N N . GLY A 1 261 ? -6.649 -6.981 -6.088 1.00 92.75 261 GLY A N 1
ATOM 2064 C CA . GLY A 1 261 ? -7.295 -5.824 -6.724 1.00 92.75 261 GLY A CA 1
ATOM 2065 C C . GLY A 1 261 ? -8.266 -6.189 -7.856 1.00 92.75 261 GLY A C 1
ATOM 2066 O O . GLY A 1 261 ? -8.081 -5.764 -8.988 1.00 92.75 261 GLY A O 1
ATOM 2067 N N . LEU A 1 262 ? -9.291 -6.999 -7.575 1.00 91.75 262 LEU A N 1
ATOM 2068 C CA . LEU A 1 262 ? -10.174 -7.601 -8.591 1.00 91.75 262 LEU A CA 1
ATOM 2069 C C . LEU A 1 262 ? -11.352 -6.700 -9.010 1.00 91.75 262 LEU A C 1
ATOM 2071 O O . LEU A 1 262 ? -12.003 -6.969 -10.026 1.00 91.75 262 LEU A O 1
ATOM 2075 N N . LEU A 1 263 ? -11.649 -5.661 -8.224 1.00 89.25 263 LEU A N 1
ATOM 2076 C CA . LEU A 1 263 ? -12.798 -4.774 -8.411 1.00 89.25 263 LEU A CA 1
ATOM 2077 C C . LEU A 1 263 ? -12.421 -3.584 -9.295 1.00 89.25 263 LEU A C 1
ATOM 2079 O O . LEU A 1 263 ? -11.613 -2.746 -8.903 1.00 89.25 263 LEU A O 1
ATOM 2083 N N . HIS A 1 264 ? -13.090 -3.471 -10.442 1.00 89.56 264 HIS A N 1
ATOM 2084 C CA . HIS A 1 264 ? -12.918 -2.370 -11.392 1.00 89.56 264 HIS A CA 1
ATOM 2085 C C . HIS A 1 264 ? -14.251 -1.665 -11.646 1.00 89.56 264 HIS A C 1
ATOM 2087 O O . HIS A 1 264 ? -15.315 -2.291 -11.666 1.00 89.56 264 HIS A O 1
ATOM 2093 N N . ALA A 1 265 ? -14.210 -0.341 -11.807 1.00 86.69 265 ALA A N 1
ATOM 2094 C CA . ALA A 1 265 ? -15.416 0.461 -11.985 1.00 86.69 265 ALA A CA 1
ATOM 2095 C C . ALA A 1 265 ? -16.175 0.036 -13.253 1.00 86.69 265 ALA A C 1
ATOM 2097 O O . ALA A 1 265 ? -15.588 -0.111 -14.319 1.00 86.69 265 ALA A O 1
ATOM 2098 N N . ASN A 1 266 ? -17.497 -0.122 -13.133 1.00 90.25 266 ASN A N 1
ATOM 2099 C CA . ASN A 1 266 ? -18.390 -0.530 -14.224 1.00 90.25 266 ASN A CA 1
ATOM 2100 C C . ASN A 1 266 ? -18.076 -1.907 -14.849 1.00 90.25 266 ASN A C 1
ATOM 2102 O O . ASN A 1 266 ? -18.509 -2.174 -15.965 1.00 90.25 266 ASN A O 1
ATOM 2106 N N . ASP A 1 267 ? -17.386 -2.800 -14.129 1.00 92.75 267 ASP A N 1
ATOM 2107 C CA . ASP A 1 267 ? -16.981 -4.117 -14.638 1.00 92.75 267 ASP A CA 1
ATOM 2108 C C . ASP A 1 267 ? -17.372 -5.264 -13.689 1.00 92.75 267 ASP A C 1
ATOM 2110 O O . ASP A 1 267 ? -16.549 -6.031 -13.180 1.00 92.75 267 ASP A O 1
ATOM 2114 N N . ASN A 1 268 ? -18.672 -5.378 -13.411 1.00 92.50 268 ASN A N 1
ATOM 2115 C CA . ASN A 1 268 ? -19.203 -6.412 -12.517 1.00 92.50 268 ASN A CA 1
ATOM 2116 C C . ASN A 1 268 ? -19.013 -7.834 -13.069 1.00 92.50 268 ASN A C 1
ATOM 2118 O O . ASN A 1 268 ? -18.850 -8.778 -12.297 1.00 92.50 268 ASN A O 1
ATOM 2122 N N . GLU A 1 269 ? -19.092 -8.016 -14.388 1.00 94.38 269 GLU A N 1
ATOM 2123 C CA . GLU A 1 269 ? -18.893 -9.326 -15.015 1.00 94.38 269 GLU A CA 1
ATOM 2124 C C . GLU A 1 269 ? -17.422 -9.728 -15.001 1.00 94.38 269 GLU A C 1
ATOM 2126 O O . GLU A 1 269 ? -17.115 -10.832 -14.550 1.00 94.38 269 GLU A O 1
ATOM 2131 N N . GLY A 1 270 ? -16.511 -8.830 -15.395 1.00 94.62 270 GLY A N 1
ATOM 2132 C CA . GLY A 1 270 ? -15.076 -9.080 -15.291 1.00 94.62 270 GLY A CA 1
ATOM 2133 C C . GLY A 1 270 ? -14.643 -9.314 -13.851 1.00 94.62 270 GLY A C 1
ATOM 2134 O O . GLY A 1 270 ? -13.871 -10.229 -13.592 1.00 94.62 270 GLY A O 1
ATOM 2135 N N . THR A 1 271 ? -15.225 -8.597 -12.883 1.00 92.88 271 THR A N 1
ATOM 2136 C CA . THR A 1 271 ? -14.931 -8.820 -11.456 1.00 92.88 271 THR A CA 1
ATOM 2137 C C . THR A 1 271 ? -15.263 -10.251 -11.040 1.00 92.88 271 THR A C 1
ATOM 2139 O O . THR A 1 271 ? -14.460 -10.895 -10.371 1.00 92.88 271 THR A O 1
ATOM 2142 N N . ARG A 1 272 ? -16.413 -10.788 -11.470 1.00 92.81 272 ARG A N 1
ATOM 2143 C CA . ARG A 1 272 ? -16.778 -12.184 -11.177 1.00 92.81 272 ARG A CA 1
ATOM 2144 C C . ARG A 1 272 ? -15.828 -13.179 -11.836 1.00 92.81 272 ARG A C 1
ATOM 2146 O O . ARG A 1 272 ? -15.449 -14.141 -11.178 1.00 92.81 272 ARG A O 1
ATOM 2153 N N . ARG A 1 273 ? -15.425 -12.937 -13.090 1.00 95.00 273 ARG A N 1
ATOM 2154 C CA . ARG A 1 273 ? -14.458 -13.799 -13.790 1.00 95.00 273 ARG A CA 1
ATOM 2155 C C . ARG A 1 273 ? -13.107 -13.810 -13.081 1.00 95.00 273 ARG A C 1
ATOM 2157 O O . ARG A 1 273 ? -12.615 -14.880 -12.758 1.00 95.00 273 ARG A O 1
ATOM 2164 N N . ARG A 1 274 ? -12.568 -12.638 -12.736 1.00 94.81 274 ARG A N 1
ATOM 2165 C CA . ARG A 1 274 ? -11.296 -12.514 -12.006 1.00 94.81 274 ARG A CA 1
ATOM 2166 C C . ARG A 1 274 ? -11.327 -13.204 -10.640 1.00 94.81 274 ARG A C 1
ATOM 2168 O O . ARG A 1 274 ? -10.362 -13.875 -10.296 1.00 94.81 274 ARG A O 1
ATOM 2175 N N . ILE A 1 275 ? -12.427 -13.085 -9.884 1.00 92.19 275 ILE A N 1
ATOM 2176 C CA . ILE A 1 275 ? -12.608 -13.818 -8.614 1.00 92.19 275 ILE A CA 1
ATOM 2177 C C . ILE A 1 275 ? -12.572 -15.328 -8.856 1.00 92.19 275 ILE A C 1
ATOM 2179 O O . ILE A 1 275 ? -11.791 -16.022 -8.215 1.00 92.19 275 ILE A O 1
ATOM 2183 N N . GLN A 1 276 ? -13.366 -15.823 -9.808 1.00 92.44 276 GLN A N 1
ATOM 2184 C CA . GLN A 1 276 ? -13.429 -17.252 -10.114 1.00 92.44 276 GLN A CA 1
ATOM 2185 C C . GLN A 1 276 ? -12.068 -17.809 -10.559 1.00 92.44 276 GLN A C 1
ATOM 2187 O O . GLN A 1 276 ? -11.680 -18.896 -10.134 1.00 92.44 276 GLN A O 1
ATOM 2192 N N . THR A 1 277 ? -11.338 -17.075 -11.402 1.00 93.81 277 THR A N 1
ATOM 2193 C CA . THR A 1 277 ? -10.000 -17.476 -11.846 1.00 93.81 277 THR A CA 1
ATOM 2194 C C . THR A 1 277 ? -9.022 -17.515 -10.673 1.00 93.81 277 THR A C 1
ATOM 2196 O O . THR A 1 277 ? -8.323 -18.516 -10.512 1.00 93.81 277 THR A O 1
ATOM 2199 N N . ALA A 1 278 ? -9.002 -16.483 -9.823 1.00 91.50 278 ALA A N 1
ATOM 2200 C CA . ALA A 1 278 ? -8.115 -16.430 -8.663 1.00 91.50 278 ALA A CA 1
ATOM 2201 C C . ALA A 1 278 ? -8.363 -17.598 -7.688 1.00 91.50 278 ALA A C 1
ATOM 2203 O O . ALA A 1 278 ? -7.411 -18.285 -7.331 1.00 91.50 278 ALA A O 1
ATOM 2204 N N . GLU A 1 279 ? -9.628 -17.885 -7.350 1.00 88.88 279 GLU A N 1
ATOM 2205 C CA . GLU A 1 279 ? -10.027 -19.011 -6.477 1.00 88.88 279 GLU A CA 1
ATOM 2206 C C . GLU A 1 279 ? -9.677 -20.394 -7.055 1.00 88.88 279 GLU A C 1
ATOM 2208 O O . GLU A 1 279 ? -9.624 -21.387 -6.334 1.00 88.88 279 GLU A O 1
ATOM 2213 N N . SER A 1 280 ? -9.474 -20.499 -8.372 1.00 87.00 280 SER A N 1
ATOM 2214 C CA . SER A 1 280 ? -9.053 -21.757 -9.000 1.00 87.00 280 SER A CA 1
ATOM 2215 C C . SER A 1 280 ? -7.543 -22.011 -8.907 1.00 87.00 280 SER A C 1
ATOM 2217 O O . SER A 1 280 ? -7.108 -23.140 -9.133 1.00 87.00 280 SER A O 1
ATOM 2219 N N . CYS A 1 281 ? -6.754 -20.981 -8.578 1.00 82.19 281 CYS A N 1
ATOM 2220 C CA . CYS A 1 281 ? -5.288 -21.028 -8.553 1.00 82.19 281 CYS A CA 1
ATOM 2221 C C . CYS A 1 281 ? -4.694 -21.066 -7.131 1.00 82.19 281 CYS A C 1
ATOM 2223 O O . CYS A 1 281 ? -3.512 -21.388 -6.990 1.00 82.19 281 CYS A O 1
ATOM 2225 N N . HIS A 1 282 ? -5.480 -20.731 -6.101 1.00 69.31 282 HIS A N 1
ATOM 2226 C CA . HIS A 1 282 ? -5.105 -20.687 -4.682 1.00 69.31 282 HIS A CA 1
ATOM 2227 C C . HIS A 1 282 ? -6.369 -20.771 -3.811 1.00 69.31 282 HIS A C 1
ATOM 2229 O O . HIS A 1 282 ? -6.285 -21.327 -2.691 1.00 69.31 282 HIS A O 1
#

Secondary structure (DSSP, 8-state):
--------------S-B-SSSHHHHHHHHHHHSTTT-SEEE---BSSSS-TTGGGGT--HHHHHHHHHHHHHHHHHHHHTTSS-TT-EEEEEEE-HHHHHHHHS-GGGHHHHHHHHHHHHHHHHHHHHHHS-GGGEEEEEEE-HHHHHHHHHTTS---GGGS-SSSSHHHHHHHHHHHHHHTS-TTS-EEEEE----BTTB-SS--SSSHHHHHHHHHHHHT-SS---EEEEE--TT--SHHHHGGGGG----TTPEEEEE---TT-HHHHHHHHHHHHHH-

Radius of gyration: 18.52 Å; Cα contacts (8 Å, |Δi|>4): 412; chains: 1; bounding box: 45×53×41 Å

Organism: NCBI:txid656916

pLDDT: mean 88.36, std 12.83, range [35.34, 98.44]

Mean predicted aligned error: 5.46 Å

Sequence (282 aa):
MLSSTAQPSGVLLVVSIPLATTEEVFSKVCSALPRRLRSIPDGETGIRNNYIGWQLDCFPKETRDFILGSYKTFLKLRDKGTMHQALRFQVSLPSPLSSVKAHVKAEFQPQLESLYEQRILESLATIIEGIPAEDRAIQWDICFEIFVLEHGRGRLPDALLKAHFAPVLEGIVTRMQRLCKAVPSGIPLGLHLCYGDYRHTHIVEPQDLLLVVQLVNHITKAMDRPISWIHMPVPQDRDDSAYFEALSQLDVGDNAELYLGLLHANDNEGTRRRIQTAESCH

InterPro domains:
  IPR038071 UROD/MetE-like superfamily [G3DSA:3.20.20.210] (38-281)
  IPR038071 UROD/MetE-like superfamily [SSF51726] (72-278)

Foldseek 3Di:
DDDPVPPLQADDDDAEDADDFLLCQLLVVCVVQPNRAQEDELSHYHDPDDRLVVCVVPPLVNVLVSSLVSVVSVVVCVVVVSHDPQYAYEYEDEALLVNCLVPPDLVCSVVCSVVSNVRNLVSVVVSCVSDDLSRAAYEYEAALLVQCVCCVVVQNVDPSSHDPDPPSLVVVLVSLQVVVVSDDQSHAYEYEYAQDDDPLDGPGADPACQVVLVSQVSNQVSYPHAHQEYEDEDRLPPLDLRRQLNVLSRDRDPRYHYHYNLDDPPCPPSSVSNSVSNSVRD